Protein AF-A0A960B5V5-F1 (afdb_monomer_lite)

pLDDT: mean 80.56, std 16.19, range [36.84, 98.5]

Sequence (317 aa):
VWALWGSANGISAKRSTVLARGRAGDLLGRALAYVPGPEPVLAVGDQASRAGGVRLYPVRAGGRLGTPRRITIGSPGIVGQAVEDAGFGESLAASGDLLVIGAADAGPVEFSGAAYVLQLRPGLRYWATRVIQGSRGVPGRPQRLDAFGRSVSVLGDRVAIGSDDRVGRHEAAGTIQVVRVERTGPGLRIHPGPRLTQASPGVPGRLGAHDFGAELLVTKLCARTHGVIAAGSGTRGPLTVPFSNATRCPGRRLDGAPHGGSQSFAVLRTRPSGTAGEEFVLVDGTTLVFSDGTSLTRTDLTGTPADGLGALAPPAA

Radius of gyration: 18.91 Å; chains: 1; bounding box: 42×50×48 Å

Secondary structure (DSSP, 8-state):
-EEEEEETTEEEEEEEEE---PPTT--TTSSEEEE-SSS-EEEEEE-SSTTBEEEEEEB-GGG-B-PPEEE-TTSTT--S---TT--BTSSEEEETTEEEEEETT-SSSTT-BEEEEEEEETTTEEEEEEE-TTSTT--S---TT--BTSSEEEETTEEEEEE---BTTBTT--EEEEEEEEEETTEEEEEEEEEE-TTSTT--S-TT-TTTTSEEEEEEEETTEEEEEEE-TTSSS-EEEESS--TTS---B-TTS-SSS----EEEEPPPSSS---EEEESSSSEEEEE-SS-EEEEE-TT--TTGGGG-PPPP-

Structure (mmCIF, N/CA/C/O backbone):
data_AF-A0A960B5V5-F1
#
_entry.id   AF-A0A960B5V5-F1
#
loop_
_atom_site.group_PDB
_atom_site.id
_atom_site.type_symbol
_atom_site.label_atom_id
_atom_site.label_alt_id
_atom_site.label_comp_id
_atom_site.label_asym_id
_atom_site.label_entity_id
_atom_site.label_seq_id
_atom_site.pdbx_PDB_ins_code
_atom_site.Cartn_x
_atom_site.Cartn_y
_atom_site.Cartn_z
_atom_site.occupancy
_atom_site.B_iso_or_equiv
_atom_site.auth_seq_id
_atom_site.auth_comp_id
_atom_site.auth_asym_id
_atom_site.auth_atom_id
_atom_site.pdbx_PDB_model_num
ATOM 1 N N . VAL A 1 1 ? 2.719 4.262 18.424 1.00 78.88 1 VAL A N 1
ATOM 2 C CA . VAL A 1 1 ? 1.707 4.896 17.543 1.00 78.88 1 VAL A CA 1
ATOM 3 C C . VAL A 1 1 ? 1.023 6.029 18.284 1.00 78.88 1 VAL A C 1
ATOM 5 O O . VAL A 1 1 ? 0.490 5.801 19.370 1.00 78.88 1 VAL A O 1
ATOM 8 N N . TRP A 1 2 ? 1.045 7.227 17.708 1.00 77.75 2 TRP A N 1
ATOM 9 C CA . TRP A 1 2 ? 0.428 8.430 18.268 1.00 77.75 2 TRP A CA 1
ATOM 10 C C . TRP A 1 2 ? -0.736 8.875 17.381 1.00 77.75 2 TRP A C 1
ATOM 12 O O . TRP A 1 2 ? -0.654 8.751 16.163 1.00 77.75 2 TRP A O 1
ATOM 22 N N . ALA A 1 3 ? -1.801 9.390 17.988 1.00 76.50 3 ALA A N 1
ATOM 23 C CA . ALA A 1 3 ? -2.790 10.216 17.309 1.00 76.50 3 ALA A CA 1
ATOM 24 C C . ALA A 1 3 ? -2.478 11.678 17.592 1.00 76.50 3 ALA A C 1
ATOM 26 O O . ALA A 1 3 ? -2.202 12.032 18.741 1.00 76.50 3 ALA A O 1
ATOM 27 N N . LEU A 1 4 ? -2.586 12.511 16.566 1.00 75.50 4 LEU A N 1
ATOM 28 C CA . LEU A 1 4 ? -2.683 13.955 16.710 1.00 75.50 4 LEU A CA 1
ATOM 29 C C . LEU A 1 4 ? -4.121 14.340 16.397 1.00 75.50 4 LEU A C 1
ATOM 31 O O . LEU A 1 4 ? -4.658 13.949 15.360 1.00 75.50 4 LEU A O 1
ATOM 35 N N . TRP A 1 5 ? -4.757 15.068 17.307 1.00 68.81 5 TRP A N 1
ATOM 36 C CA . TRP A 1 5 ? -6.138 15.482 17.119 1.00 68.81 5 TRP A CA 1
ATOM 37 C C . TRP A 1 5 ? -6.193 16.825 16.398 1.00 68.81 5 TRP A C 1
ATOM 39 O O . TRP A 1 5 ? -5.494 17.776 16.758 1.00 68.81 5 TRP A O 1
ATOM 49 N N . GLY A 1 6 ? -7.051 16.891 15.384 1.00 66.00 6 GLY A N 1
ATOM 50 C CA . GLY A 1 6 ? -7.361 18.114 14.660 1.00 66.00 6 GLY A CA 1
ATOM 51 C C . GLY A 1 6 ? -8.843 18.458 14.709 1.00 66.00 6 GLY A C 1
ATOM 52 O O . GLY A 1 6 ? -9.685 17.644 15.088 1.00 66.00 6 GLY A O 1
ATOM 53 N N . SER A 1 7 ? -9.144 19.690 14.327 1.00 64.12 7 SER A N 1
ATOM 54 C CA . SER A 1 7 ? -10.486 20.207 14.076 1.00 64.12 7 SER A CA 1
ATOM 55 C C . SER A 1 7 ? -10.528 20.827 12.677 1.00 64.12 7 SER A C 1
ATOM 57 O O . SER A 1 7 ? -9.528 20.798 11.962 1.00 64.12 7 SER A O 1
ATOM 59 N N . ALA A 1 8 ? -11.657 21.429 12.295 1.00 59.62 8 ALA A N 1
ATOM 60 C CA . ALA A 1 8 ? -11.717 22.258 11.088 1.00 59.62 8 ALA A CA 1
ATOM 61 C C . ALA A 1 8 ? -10.673 23.396 11.099 1.00 59.62 8 ALA A C 1
ATOM 63 O O . ALA A 1 8 ? -10.224 23.822 10.045 1.00 59.62 8 ALA A O 1
ATOM 64 N N . ASN A 1 9 ? -10.228 23.818 12.288 1.00 58.97 9 ASN A N 1
ATOM 65 C CA . ASN A 1 9 ? -9.231 24.870 12.493 1.00 58.97 9 ASN A CA 1
ATOM 66 C C . ASN A 1 9 ? -7.805 24.304 12.655 1.00 58.97 9 ASN A C 1
ATOM 68 O O . ASN A 1 9 ? -7.002 24.874 13.388 1.00 58.97 9 ASN A O 1
ATOM 72 N N . GLY A 1 10 ? -7.527 23.127 12.084 1.00 56.00 10 GLY A N 1
ATOM 73 C CA . GLY A 1 10 ? -6.184 22.542 12.033 1.00 56.00 10 GLY A CA 1
ATOM 74 C C . GLY A 1 10 ? -5.877 21.448 13.053 1.00 56.00 10 GLY A C 1
ATOM 75 O O . GLY A 1 10 ? -6.718 21.040 13.858 1.00 56.00 10 GLY A O 1
ATOM 76 N N . ILE A 1 11 ? -4.642 20.944 12.986 1.00 64.25 11 ILE A N 1
ATOM 77 C CA . ILE A 1 11 ? -4.102 19.842 13.798 1.00 64.25 11 ILE A CA 1
ATOM 78 C C . ILE A 1 11 ? -3.273 20.422 14.948 1.00 64.25 11 ILE A C 1
ATOM 80 O O . ILE A 1 11 ? -2.466 21.320 14.734 1.00 64.25 11 ILE A O 1
ATOM 84 N N . SER A 1 12 ? -3.432 19.905 16.171 1.00 64.88 12 SER A N 1
ATOM 85 C CA . SER A 1 12 ? -2.668 20.378 17.331 1.00 64.88 12 SER A CA 1
ATOM 86 C C . SER A 1 12 ? -1.785 19.285 17.924 1.00 64.88 12 SER A C 1
ATOM 88 O O . SER A 1 12 ? -2.279 18.316 18.503 1.00 64.88 12 SER A O 1
ATOM 90 N N . ALA A 1 13 ? -0.465 19.491 17.889 1.00 64.94 13 ALA A N 1
ATOM 91 C CA . ALA A 1 13 ? 0.498 18.613 18.560 1.00 64.94 13 ALA A CA 1
ATOM 92 C C . ALA A 1 13 ? 0.330 18.591 20.095 1.00 64.94 13 ALA A C 1
ATOM 94 O O . ALA A 1 13 ? 0.660 17.599 20.746 1.00 64.94 13 ALA A O 1
ATOM 95 N N . LYS A 1 14 ? -0.257 19.652 20.675 1.00 66.62 14 LYS A N 1
ATOM 96 C CA . LYS A 1 14 ? -0.577 19.744 22.113 1.00 66.62 14 LYS A CA 1
ATOM 97 C C . LYS A 1 14 ? -1.691 18.779 22.530 1.00 66.62 14 LYS A C 1
ATOM 99 O O . LYS A 1 14 ? -1.811 18.455 23.706 1.00 66.62 14 LYS A O 1
ATOM 104 N N . ARG A 1 15 ? -2.495 18.298 21.576 1.00 67.69 15 ARG A N 1
ATOM 105 C CA . ARG A 1 15 ? -3.501 17.248 21.776 1.00 67.69 15 ARG A CA 1
ATOM 106 C C . ARG A 1 15 ? -3.032 15.975 21.084 1.00 67.69 15 ARG A C 1
ATOM 108 O O . ARG A 1 15 ? -3.624 15.536 20.102 1.00 67.69 15 ARG A O 1
ATOM 115 N N . SER A 1 16 ? -1.949 15.395 21.592 1.00 76.19 16 SER A N 1
ATOM 116 C CA . SER A 1 16 ? -1.493 14.074 21.169 1.00 76.19 16 SER A CA 1
ATOM 117 C C . SER A 1 16 ? -1.985 12.995 22.132 1.00 76.19 16 SER A C 1
ATOM 119 O O . SER A 1 16 ? -2.185 13.220 23.326 1.00 76.19 16 SER A O 1
ATOM 121 N N . THR A 1 17 ? -2.239 11.799 21.617 1.00 80.81 17 THR A N 1
ATOM 122 C CA . THR A 1 17 ? -2.612 10.641 22.434 1.00 80.81 17 THR A CA 1
ATOM 123 C C . THR A 1 17 ? -1.838 9.430 21.962 1.00 80.81 17 THR A C 1
ATOM 125 O O . THR A 1 17 ? -1.806 9.126 20.771 1.00 80.81 17 THR A O 1
ATOM 128 N N . VAL A 1 18 ? -1.228 8.701 22.892 1.00 84.12 18 VAL A N 1
ATOM 129 C CA . VAL A 1 18 ? -0.626 7.410 22.562 1.00 84.12 18 VAL A CA 1
ATOM 130 C C . VAL A 1 18 ? -1.748 6.402 22.355 1.00 84.12 18 VAL A C 1
ATOM 132 O O . VAL A 1 18 ? -2.449 6.056 23.302 1.00 84.12 18 VAL A O 1
ATOM 135 N N . LEU A 1 19 ? -1.911 5.920 21.124 1.00 83.25 19 LEU A N 1
ATOM 136 C CA . LEU A 1 19 ? -2.931 4.923 20.802 1.00 83.25 19 LEU A CA 1
ATOM 137 C C . LEU A 1 19 ? -2.454 3.496 21.084 1.00 83.25 19 LEU A C 1
ATOM 139 O O . LEU A 1 19 ? -3.228 2.654 21.527 1.00 83.25 19 LEU A O 1
ATOM 143 N N . ALA A 1 20 ? -1.177 3.222 20.817 1.00 82.94 20 ALA A N 1
ATOM 144 C CA . ALA A 1 20 ? -0.574 1.913 21.038 1.00 82.94 20 ALA A CA 1
ATOM 145 C C . ALA A 1 20 ? 0.925 2.042 21.326 1.00 82.94 20 ALA A C 1
ATOM 147 O O . ALA A 1 20 ? 1.635 2.807 20.657 1.00 82.94 20 ALA A O 1
ATOM 148 N N . ARG A 1 21 ? 1.402 1.256 22.298 1.00 84.06 21 ARG A N 1
ATOM 149 C CA . ARG A 1 21 ? 2.821 1.087 22.637 1.00 84.06 21 ARG A CA 1
ATOM 150 C C . ARG A 1 21 ? 3.258 -0.335 22.285 1.00 84.06 21 ARG A C 1
ATOM 152 O O . ARG A 1 21 ? 2.538 -1.284 22.593 1.00 84.06 21 ARG A O 1
ATOM 159 N N . GLY A 1 22 ? 4.404 -0.458 21.620 1.00 75.94 22 GLY A N 1
ATOM 160 C CA . GLY A 1 22 ? 5.093 -1.739 21.447 1.00 75.94 22 GLY A CA 1
ATOM 161 C C . GLY A 1 22 ? 5.854 -2.121 22.716 1.00 75.94 22 GLY A C 1
ATOM 162 O O . GLY A 1 22 ? 5.971 -1.307 23.637 1.00 75.94 22 GLY A O 1
ATOM 163 N N . ARG A 1 23 ? 6.365 -3.353 22.775 1.00 78.62 23 ARG A N 1
ATOM 164 C CA . ARG A 1 23 ? 7.365 -3.747 23.778 1.00 78.62 23 ARG A CA 1
ATOM 165 C C . ARG A 1 23 ? 8.760 -3.299 23.328 1.00 78.62 23 ARG A C 1
ATOM 167 O O . ARG A 1 23 ? 8.955 -2.961 22.164 1.00 78.62 23 ARG A O 1
ATOM 174 N N . ALA A 1 24 ? 9.731 -3.293 24.239 1.00 71.62 24 ALA A N 1
ATOM 175 C CA . ALA A 1 24 ? 11.127 -3.071 23.864 1.00 71.62 24 ALA A CA 1
ATOM 176 C C . ALA A 1 24 ? 11.566 -4.144 22.848 1.00 71.62 24 ALA A C 1
ATOM 178 O O . ALA A 1 24 ? 11.362 -5.330 23.096 1.00 71.62 24 ALA A O 1
ATOM 179 N N . GLY A 1 25 ? 12.105 -3.721 21.702 1.00 67.88 25 GLY A N 1
ATOM 180 C CA . GLY A 1 25 ? 12.461 -4.602 20.581 1.00 67.88 25 GLY A CA 1
ATOM 181 C C . GLY A 1 25 ? 11.341 -4.851 19.559 1.00 67.88 25 GLY A C 1
ATOM 182 O O . GLY A 1 25 ? 11.639 -5.244 18.437 1.00 67.88 25 GLY A O 1
ATOM 183 N N . ASP A 1 26 ? 10.075 -4.552 19.881 1.00 73.38 26 ASP A N 1
ATOM 184 C CA . ASP A 1 26 ? 8.991 -4.590 18.893 1.00 73.38 26 ASP A CA 1
ATOM 185 C C . ASP A 1 26 ? 9.029 -3.310 18.047 1.00 73.38 26 ASP A C 1
ATOM 187 O O . ASP A 1 26 ? 8.711 -2.220 18.535 1.00 73.38 26 ASP A O 1
ATOM 191 N N . LEU A 1 27 ? 9.310 -3.433 16.750 1.00 78.44 27 LEU A N 1
ATOM 192 C CA . LEU A 1 27 ? 9.133 -2.329 15.803 1.00 78.44 27 LEU A CA 1
ATOM 193 C C . LEU A 1 27 ? 7.643 -2.170 15.458 1.00 78.44 27 LEU A C 1
ATOM 195 O O . LEU A 1 27 ? 7.185 -2.539 14.380 1.00 78.44 27 LEU A O 1
ATOM 199 N N . LEU A 1 28 ? 6.857 -1.670 16.417 1.00 87.00 28 LEU A N 1
ATOM 200 C CA . LEU A 1 28 ? 5.437 -1.363 16.237 1.00 87.00 28 LEU A CA 1
ATOM 201 C C . LEU A 1 28 ? 5.251 0.026 15.616 1.00 87.00 28 LEU A C 1
ATOM 203 O O . LEU A 1 28 ? 5.701 1.031 16.164 1.00 87.00 28 LEU A O 1
ATOM 207 N N . GLY A 1 29 ? 4.451 0.094 14.555 1.00 84.38 29 GLY A N 1
ATOM 208 C CA . GLY A 1 29 ? 4.120 1.337 13.866 1.00 84.38 29 GLY A CA 1
ATOM 209 C C . GLY A 1 29 ? 5.066 1.680 12.724 1.00 84.38 29 GLY A C 1
ATOM 210 O O . GLY A 1 29 ? 5.150 2.852 12.381 1.00 84.38 29 GLY A O 1
ATOM 211 N N . ARG A 1 30 ? 5.742 0.681 12.134 1.00 84.56 30 ARG A N 1
ATOM 212 C CA . ARG A 1 30 ? 6.555 0.870 10.917 1.00 84.56 30 ARG A CA 1
ATOM 213 C C . ARG A 1 30 ? 5.737 1.418 9.747 1.00 84.56 30 ARG A C 1
ATOM 215 O O . ARG A 1 30 ? 6.232 2.241 8.992 1.00 84.56 30 ARG A O 1
ATOM 222 N N . ALA A 1 31 ? 4.475 1.006 9.656 1.00 90.88 31 ALA A N 1
ATOM 223 C CA . ALA A 1 31 ? 3.486 1.576 8.755 1.00 90.88 31 ALA A CA 1
ATOM 224 C C . ALA A 1 31 ? 2.123 1.667 9.446 1.00 90.88 31 ALA A C 1
ATOM 226 O O . ALA A 1 31 ? 1.831 0.923 10.392 1.00 90.88 31 ALA A O 1
ATOM 227 N N . LEU A 1 32 ? 1.279 2.575 8.959 1.00 92.50 32 LEU A N 1
ATOM 228 C CA . LEU A 1 32 ? -0.073 2.803 9.456 1.00 92.50 32 LEU A CA 1
ATOM 229 C C . LEU A 1 32 ? -1.035 2.950 8.278 1.00 92.50 32 LEU A C 1
ATOM 231 O O . LEU A 1 32 ? -0.732 3.649 7.317 1.00 92.50 32 LEU A O 1
ATOM 235 N N . ALA A 1 33 ? -2.218 2.351 8.382 1.00 93.38 33 ALA A N 1
ATOM 236 C CA . ALA A 1 33 ? -3.316 2.616 7.460 1.00 93.38 33 ALA A CA 1
ATOM 237 C C . ALA A 1 33 ? -4.654 2.604 8.200 1.00 93.38 33 ALA A C 1
ATOM 239 O O . ALA A 1 33 ? -4.904 1.745 9.044 1.00 93.38 33 ALA A O 1
ATOM 240 N N . TYR A 1 34 ? -5.528 3.555 7.880 1.00 92.81 34 TYR A N 1
ATOM 241 C CA . TYR A 1 34 ? -6.869 3.630 8.451 1.00 92.81 34 TYR A CA 1
ATOM 242 C C . TYR A 1 34 ? -7.903 3.176 7.422 1.00 92.81 34 TYR A C 1
ATOM 244 O O . TYR A 1 34 ? -8.073 3.810 6.381 1.00 92.81 34 TYR A O 1
ATOM 252 N N . VAL A 1 35 ? -8.595 2.079 7.719 1.00 94.44 35 VAL A N 1
ATOM 253 C CA . VAL A 1 35 ? -9.685 1.538 6.906 1.00 94.44 35 VAL A CA 1
ATOM 254 C C . VAL A 1 35 ? -11.003 2.099 7.457 1.00 94.44 35 VAL A C 1
ATOM 256 O O . VAL A 1 35 ? -11.384 1.744 8.574 1.00 94.44 35 VAL A O 1
ATOM 259 N N . PRO A 1 36 ? -11.693 3.006 6.743 1.00 88.81 36 PRO A N 1
ATOM 260 C CA . PRO A 1 36 ? -12.858 3.710 7.283 1.00 88.81 36 PRO A CA 1
ATOM 261 C C . PRO A 1 36 ? -14.134 2.866 7.400 1.00 88.81 36 PRO A C 1
ATOM 263 O O . PRO A 1 36 ? -15.015 3.237 8.173 1.00 88.81 36 PRO A O 1
ATOM 266 N N . GLY A 1 37 ? -14.270 1.774 6.646 1.00 88.19 37 GLY A N 1
ATOM 267 C CA . GLY A 1 37 ? -15.461 0.923 6.683 1.00 88.19 37 GLY A CA 1
ATOM 268 C C . GLY A 1 37 ? -15.163 -0.527 6.291 1.00 88.19 37 GLY A C 1
ATOM 269 O O . GLY A 1 37 ? -14.048 -0.824 5.885 1.00 88.19 37 GLY A O 1
ATOM 270 N N . PRO A 1 38 ? -16.123 -1.460 6.407 1.00 89.00 38 PRO A N 1
ATOM 271 C CA . PRO A 1 38 ? -17.475 -1.277 6.947 1.00 89.00 38 PRO A CA 1
ATOM 272 C C . PRO A 1 38 ? -17.498 -0.986 8.455 1.00 89.00 38 PRO A C 1
ATOM 274 O O . PRO A 1 38 ? -18.428 -0.355 8.939 1.00 89.00 38 PRO A O 1
ATOM 277 N N . GLU A 1 39 ? -16.453 -1.384 9.177 1.00 94.56 39 GLU A N 1
ATOM 278 C CA . GLU A 1 39 ? -16.176 -0.952 10.546 1.00 94.56 39 GLU A CA 1
ATOM 279 C C . GLU A 1 39 ? -14.793 -0.289 10.561 1.00 94.56 39 GLU A C 1
ATOM 281 O O . GLU A 1 39 ? -13.870 -0.841 9.957 1.00 94.56 39 GLU A O 1
ATOM 286 N N . PRO A 1 40 ? -14.624 0.867 11.223 1.00 95.06 40 PRO A N 1
ATOM 287 C CA . PRO A 1 40 ? -13.336 1.538 11.320 1.00 95.06 40 PRO A CA 1
ATOM 288 C C . PRO A 1 40 ? -12.232 0.657 11.911 1.00 95.06 40 PRO A C 1
ATOM 290 O O . PRO A 1 40 ? -12.368 0.129 13.019 1.00 95.06 40 PRO A O 1
ATOM 293 N N . VAL A 1 41 ? -11.108 0.546 11.205 1.00 96.44 41 VAL A N 1
ATOM 294 C CA . VAL A 1 41 ? -9.934 -0.216 11.646 1.00 96.44 41 VAL A CA 1
ATOM 295 C C . VAL A 1 41 ? -8.666 0.598 11.434 1.00 96.44 41 VAL A C 1
ATOM 297 O O . VAL A 1 41 ? -8.429 1.130 10.354 1.00 96.44 41 VAL A O 1
ATOM 300 N N . LEU A 1 42 ? -7.811 0.647 12.453 1.00 95.88 42 LEU A N 1
ATOM 301 C CA . LEU A 1 42 ? -6.433 1.101 12.323 1.00 95.88 42 LEU A CA 1
ATOM 302 C C . LEU A 1 42 ? -5.533 -0.126 12.153 1.00 95.88 42 LEU A C 1
ATOM 304 O O . LEU A 1 42 ? -5.374 -0.922 13.079 1.00 95.88 42 LEU A O 1
ATOM 308 N N . ALA A 1 43 ? -4.955 -0.276 10.968 1.00 96.88 43 ALA A N 1
ATOM 309 C CA . ALA A 1 43 ? -3.917 -1.251 10.683 1.00 96.88 43 ALA A CA 1
ATOM 310 C C . ALA A 1 43 ? -2.551 -0.670 11.065 1.00 96.88 43 ALA A C 1
ATOM 312 O O . ALA A 1 43 ? -2.206 0.443 10.669 1.00 96.88 43 ALA A O 1
ATOM 313 N N . VAL A 1 44 ? -1.784 -1.429 11.843 1.00 95.19 44 VAL A N 1
ATOM 314 C CA . VAL A 1 44 ? -0.462 -1.039 12.343 1.00 95.19 44 VAL A CA 1
ATOM 315 C C . VAL A 1 44 ? 0.531 -2.148 12.028 1.00 95.19 44 VAL A C 1
ATOM 317 O O . VAL A 1 44 ? 0.364 -3.263 12.522 1.00 95.19 44 VAL A O 1
ATOM 320 N N . GLY A 1 45 ? 1.559 -1.847 11.238 1.00 93.81 45 GLY A N 1
ATOM 321 C CA . GLY A 1 45 ? 2.662 -2.773 10.981 1.00 93.81 45 GLY A CA 1
ATOM 322 C C . GLY A 1 45 ? 3.460 -3.054 12.256 1.00 93.81 45 GLY A C 1
ATOM 323 O O . GLY A 1 45 ? 3.732 -2.133 13.030 1.00 93.81 45 GLY A O 1
ATOM 324 N N . ASP A 1 46 ? 3.819 -4.312 12.494 1.00 88.88 46 ASP A N 1
ATOM 325 C CA . ASP A 1 46 ? 4.713 -4.739 13.570 1.00 88.88 46 ASP A CA 1
ATOM 326 C C . ASP A 1 46 ? 5.765 -5.729 13.060 1.00 88.88 46 ASP A C 1
ATOM 328 O O . ASP A 1 46 ? 5.495 -6.509 12.153 1.00 88.88 46 ASP A O 1
ATOM 332 N N . GLN A 1 47 ? 6.948 -5.729 13.672 1.00 80.56 47 GLN A N 1
ATOM 333 C CA . GLN A 1 47 ? 7.995 -6.729 13.411 1.00 80.56 47 GLN A CA 1
ATOM 334 C C . GLN A 1 47 ? 8.125 -7.740 14.561 1.00 80.56 47 GLN A C 1
ATOM 336 O O . GLN A 1 47 ? 9.192 -8.276 14.821 1.00 80.56 47 GLN A O 1
ATOM 341 N N . ALA A 1 48 ? 7.034 -8.028 15.279 1.00 69.00 48 ALA A N 1
ATOM 342 C CA . ALA A 1 48 ? 7.076 -8.915 16.448 1.00 69.00 48 ALA A CA 1
ATOM 343 C C . ALA A 1 48 ? 7.269 -10.408 16.088 1.00 69.00 48 ALA A C 1
ATOM 345 O O . ALA A 1 48 ? 7.300 -11.263 16.970 1.00 69.00 48 ALA A O 1
ATOM 346 N N . SER A 1 49 ? 7.348 -10.754 14.801 1.00 73.06 49 SER A N 1
ATOM 347 C CA . SER A 1 49 ? 7.650 -12.108 14.324 1.00 73.06 49 SER A CA 1
ATOM 348 C C . SER A 1 49 ? 8.625 -12.065 13.160 1.00 73.06 49 SER A C 1
ATOM 350 O O . SER A 1 49 ? 8.669 -11.062 12.456 1.00 73.06 49 SER A O 1
ATOM 352 N N . ARG A 1 50 ? 9.277 -13.203 12.888 1.00 72.19 50 ARG A N 1
ATOM 353 C CA . ARG A 1 50 ? 10.234 -13.378 11.783 1.00 72.19 50 ARG A CA 1
ATOM 354 C C . ARG A 1 50 ? 9.753 -12.807 10.447 1.00 72.19 50 ARG A C 1
ATOM 356 O O . ARG A 1 50 ? 10.516 -12.129 9.798 1.00 72.19 50 ARG A O 1
ATOM 363 N N . ALA A 1 51 ? 8.490 -13.002 10.071 1.00 82.75 51 ALA A N 1
ATOM 364 C CA . ALA A 1 51 ? 7.966 -12.509 8.792 1.00 82.75 51 ALA A CA 1
ATOM 365 C C . ALA A 1 51 ? 7.398 -11.073 8.816 1.00 82.75 51 ALA A C 1
ATOM 367 O O . ALA A 1 51 ? 6.904 -10.602 7.795 1.00 82.75 51 ALA A O 1
ATOM 368 N N . GLY A 1 52 ? 7.383 -10.397 9.969 1.00 91.06 52 GLY A N 1
ATOM 369 C CA . GLY A 1 52 ? 6.548 -9.213 10.194 1.00 91.06 52 GLY A CA 1
ATOM 370 C C . GLY A 1 52 ? 5.067 -9.545 10.437 1.00 91.06 52 GLY A C 1
ATOM 371 O O . GLY A 1 52 ? 4.641 -10.707 10.463 1.00 91.06 52 GLY A O 1
ATOM 372 N N . GLY A 1 53 ? 4.259 -8.522 10.686 1.00 93.31 53 GLY A N 1
ATOM 373 C CA . GLY A 1 53 ? 2.845 -8.647 11.006 1.00 93.31 53 GLY A CA 1
ATOM 374 C C . GLY A 1 53 ? 2.088 -7.330 10.897 1.00 93.31 53 GLY A C 1
ATOM 375 O O . GLY A 1 53 ? 2.658 -6.246 10.838 1.00 93.31 53 GLY A O 1
ATOM 376 N N . VAL A 1 54 ? 0.762 -7.427 10.907 1.00 95.69 54 VAL A N 1
ATOM 377 C CA . VAL A 1 54 ? -0.134 -6.271 10.982 1.00 95.69 54 VAL A CA 1
ATOM 378 C C . VAL A 1 54 ? -1.126 -6.490 12.111 1.00 95.69 54 VAL A C 1
ATOM 380 O O . VAL A 1 54 ? -1.796 -7.521 12.186 1.00 95.69 54 VAL A O 1
ATOM 383 N N . ARG A 1 55 ? -1.250 -5.502 12.992 1.00 95.75 55 ARG A N 1
ATOM 384 C CA . ARG A 1 55 ? -2.276 -5.450 14.033 1.00 95.75 55 ARG A CA 1
ATOM 385 C C . ARG A 1 55 ? -3.444 -4.615 13.539 1.00 95.75 55 ARG A C 1
ATOM 387 O O . ARG A 1 55 ? -3.290 -3.431 13.261 1.00 95.75 55 ARG A O 1
ATOM 394 N N . LEU A 1 56 ? -4.609 -5.241 13.448 1.00 97.06 56 LEU A N 1
ATOM 395 C CA . LEU A 1 56 ? -5.873 -4.617 13.085 1.00 97.06 56 LEU A CA 1
ATOM 396 C C . LEU A 1 56 ? -6.611 -4.222 14.361 1.00 97.06 56 LEU A C 1
ATOM 398 O O . LEU A 1 56 ? -7.193 -5.078 15.029 1.00 97.06 56 LEU A O 1
ATOM 402 N N . TYR A 1 57 ? -6.570 -2.941 14.711 1.00 96.19 57 TYR A N 1
ATOM 403 C CA . TYR A 1 57 ? -7.276 -2.391 15.862 1.00 96.19 57 TYR A CA 1
ATOM 404 C C . TYR A 1 57 ? -8.659 -1.887 15.439 1.00 96.19 57 TYR A C 1
ATOM 406 O O . TYR A 1 57 ? -8.724 -0.950 14.642 1.00 96.19 57 TYR A O 1
ATOM 414 N N . PRO A 1 58 ? -9.767 -2.421 15.987 1.00 96.38 58 PRO A N 1
ATOM 415 C CA . PRO A 1 58 ? -11.070 -1.780 15.851 1.00 96.38 58 PRO A CA 1
ATOM 416 C C . PRO A 1 58 ? -11.004 -0.360 16.408 1.00 96.38 58 PRO A C 1
ATOM 418 O O . PRO A 1 58 ? -10.491 -0.157 17.510 1.00 96.38 58 PRO A O 1
ATOM 421 N N . VAL A 1 59 ? -11.540 0.616 15.687 1.00 92.88 59 VAL A N 1
ATOM 422 C CA . VAL A 1 59 ? -11.610 2.005 16.146 1.00 92.88 59 VAL A CA 1
ATOM 423 C C . VAL A 1 59 ? -13.036 2.283 16.604 1.00 92.88 59 VAL A C 1
ATOM 425 O O . VAL A 1 59 ? -13.978 2.279 15.816 1.00 92.88 59 VAL A O 1
ATOM 428 N N . ARG A 1 60 ? -13.208 2.486 17.911 1.00 89.25 60 ARG A N 1
ATOM 429 C CA . ARG A 1 60 ? -14.510 2.775 18.525 1.00 89.25 60 ARG A CA 1
ATOM 430 C C . ARG A 1 60 ? -14.842 4.263 18.441 1.00 89.25 60 ARG A C 1
ATOM 432 O O . ARG A 1 60 ? -14.000 5.090 18.083 1.00 89.25 60 ARG A O 1
ATOM 439 N N . ALA A 1 61 ? -16.068 4.611 18.832 1.00 83.19 61 ALA A N 1
ATOM 440 C CA . ALA A 1 61 ? -16.473 6.000 19.028 1.00 83.19 61 ALA A CA 1
ATOM 441 C C . ALA A 1 61 ? -15.446 6.758 19.896 1.00 83.19 61 ALA A C 1
ATOM 443 O O . ALA A 1 61 ? -14.904 6.216 20.864 1.00 83.19 61 ALA A O 1
ATOM 444 N N . GLY A 1 62 ? -15.133 7.996 19.503 1.00 77.44 62 GLY A N 1
ATOM 445 C CA . GLY A 1 62 ? -14.075 8.796 20.131 1.00 77.44 62 GLY A CA 1
ATOM 446 C C . GLY A 1 62 ? -12.643 8.351 19.797 1.00 77.44 62 GLY A C 1
ATOM 447 O O . GLY A 1 62 ? -11.707 8.796 20.449 1.00 77.44 62 GLY A O 1
ATOM 448 N N . GLY A 1 63 ? -12.455 7.454 18.820 1.00 79.44 63 GLY A N 1
ATOM 449 C CA . GLY A 1 63 ? -11.146 7.006 18.327 1.00 79.44 63 GLY A CA 1
ATOM 450 C C . GLY A 1 63 ? -10.367 6.095 19.280 1.00 79.44 63 GLY A C 1
ATOM 451 O O . GLY A 1 63 ? -9.171 5.874 19.094 1.00 79.44 63 GLY A O 1
ATOM 452 N N . ARG A 1 64 ? -11.035 5.530 20.292 1.00 86.56 64 ARG A N 1
ATOM 453 C CA . ARG A 1 64 ? -10.434 4.538 21.194 1.00 86.56 64 ARG A CA 1
ATOM 454 C C . ARG A 1 64 ? -10.187 3.230 20.447 1.00 86.56 64 ARG A C 1
ATOM 456 O O . ARG A 1 64 ? -11.106 2.686 19.836 1.00 86.56 64 ARG A O 1
ATOM 463 N N . LEU A 1 65 ? -8.976 2.690 20.557 1.00 91.94 65 LEU A N 1
ATOM 464 C CA . LEU A 1 65 ? -8.646 1.394 19.971 1.00 91.94 65 LEU A CA 1
ATOM 465 C C . LEU A 1 65 ? -9.228 0.241 20.802 1.00 91.94 65 LEU A C 1
ATOM 467 O O . LEU A 1 65 ? -9.207 0.260 22.034 1.00 91.94 65 LEU A O 1
ATOM 471 N N . GLY A 1 66 ? -9.772 -0.764 20.120 1.00 93.06 66 GLY A N 1
ATOM 472 C CA . GLY A 1 66 ? -10.173 -2.039 20.703 1.00 93.06 66 GLY A CA 1
ATOM 473 C C . GLY A 1 66 ? -9.069 -3.086 20.688 1.00 93.06 66 GLY A C 1
ATOM 474 O O . GLY A 1 66 ? -7.936 -2.812 20.304 1.00 93.06 66 GLY A O 1
ATOM 475 N N . THR A 1 67 ? -9.410 -4.302 21.118 1.00 94.12 67 THR A N 1
ATOM 476 C CA . THR A 1 67 ? -8.477 -5.434 21.114 1.00 94.12 67 THR A CA 1
ATOM 477 C C . THR A 1 67 ? -8.051 -5.742 19.677 1.00 94.12 67 THR A C 1
ATOM 479 O O . THR A 1 67 ? -8.926 -5.983 18.841 1.00 94.12 67 THR A O 1
ATOM 482 N N . PRO A 1 68 ? -6.744 -5.726 19.362 1.00 94.25 68 PRO A N 1
ATOM 483 C CA . PRO A 1 68 ? -6.291 -5.959 18.003 1.00 94.25 68 PRO A CA 1
ATOM 484 C C . PRO A 1 68 ? -6.385 -7.432 17.611 1.00 94.25 68 PRO A C 1
ATOM 486 O O . PRO A 1 68 ? -6.070 -8.317 18.407 1.00 94.25 68 PRO A O 1
ATOM 489 N N . ARG A 1 69 ? -6.694 -7.688 16.338 1.00 95.44 69 ARG A N 1
ATOM 490 C CA . ARG A 1 69 ? -6.378 -8.963 15.681 1.00 95.44 69 ARG A CA 1
ATOM 491 C C . ARG A 1 69 ? -5.034 -8.828 14.982 1.00 95.44 69 ARG A C 1
ATOM 493 O O . ARG A 1 69 ? -4.866 -7.933 14.160 1.00 95.44 69 ARG A O 1
ATOM 500 N N . ARG A 1 70 ? -4.090 -9.723 15.264 1.00 93.88 70 ARG A N 1
ATOM 501 C CA . ARG A 1 70 ? -2.831 -9.790 14.514 1.00 93.88 70 ARG A CA 1
ATOM 502 C C . ARG A 1 70 ? -2.982 -10.712 13.305 1.00 93.88 70 ARG A C 1
ATOM 504 O O . ARG A 1 70 ? -3.563 -11.788 13.428 1.00 93.88 70 ARG A O 1
ATOM 511 N N . ILE A 1 71 ? -2.452 -10.288 12.165 1.00 95.25 71 ILE A N 1
ATOM 512 C CA . ILE A 1 71 ? -2.307 -11.093 10.951 1.00 95.25 71 ILE A CA 1
ATOM 513 C C . ILE A 1 71 ? -0.839 -11.104 10.514 1.00 95.25 71 ILE A C 1
ATOM 515 O O . ILE A 1 71 ? -0.114 -10.132 10.710 1.00 95.25 71 ILE A O 1
ATOM 519 N N . THR A 1 72 ? -0.400 -12.221 9.951 1.00 94.31 72 THR A N 1
ATOM 520 C CA . THR A 1 72 ? 0.949 -12.454 9.409 1.00 94.31 72 THR A CA 1
ATOM 521 C C . THR A 1 72 ? 0.848 -13.464 8.261 1.00 94.31 72 THR A C 1
ATOM 523 O O . THR A 1 72 ? -0.223 -14.048 8.049 1.00 94.31 72 THR A O 1
ATOM 526 N N . ILE A 1 73 ? 1.933 -13.695 7.527 1.00 93.06 73 ILE A N 1
ATOM 527 C CA . ILE A 1 73 ? 1.991 -14.753 6.511 1.00 93.06 73 ILE A CA 1
ATOM 528 C C . ILE A 1 73 ? 1.733 -16.108 7.187 1.00 93.06 73 ILE A C 1
ATOM 530 O O . ILE A 1 73 ? 2.348 -16.433 8.199 1.00 93.06 73 ILE A O 1
ATOM 534 N N . GLY A 1 74 ? 0.773 -16.872 6.663 1.00 91.75 74 GLY A N 1
ATOM 535 C CA . GLY A 1 74 ? 0.259 -18.106 7.270 1.00 91.75 74 GLY A CA 1
ATOM 536 C C . GLY A 1 74 ? -1.045 -17.930 8.060 1.00 91.75 74 GLY A C 1
ATOM 537 O O . GLY A 1 74 ? -1.691 -18.916 8.407 1.00 91.75 74 GLY A O 1
ATOM 538 N N . SER A 1 75 ? -1.494 -16.693 8.305 1.00 94.12 75 SER A N 1
ATOM 539 C CA . SER A 1 75 ? -2.863 -16.449 8.789 1.00 94.12 75 SER A CA 1
ATOM 540 C C . SER A 1 75 ? -3.895 -16.885 7.735 1.00 94.12 75 SER A C 1
ATOM 542 O O . SER A 1 75 ? -3.580 -16.869 6.544 1.00 94.12 75 SER A O 1
ATOM 544 N N . PRO A 1 76 ? -5.151 -17.209 8.110 1.00 93.38 76 PRO A N 1
ATOM 545 C CA . PRO A 1 76 ? -6.177 -17.609 7.145 1.00 93.38 76 PRO A CA 1
ATOM 546 C C . PRO A 1 76 ? -6.296 -16.621 5.976 1.00 93.38 76 PRO A C 1
ATOM 548 O O . PRO A 1 76 ? -6.458 -15.419 6.197 1.00 93.38 76 PRO A O 1
ATOM 551 N N . GLY A 1 77 ? -6.177 -17.124 4.743 1.00 90.25 77 GLY A N 1
ATOM 552 C CA . GLY A 1 77 ? -6.205 -16.333 3.503 1.00 90.25 77 GLY A CA 1
ATOM 553 C C . GLY A 1 77 ? -4.904 -15.595 3.143 1.00 90.25 77 GLY A C 1
ATOM 554 O O . GLY A 1 77 ? -4.785 -15.110 2.022 1.00 90.25 77 GLY A O 1
ATOM 555 N N . ILE A 1 78 ? -3.915 -15.526 4.041 1.00 94.62 78 ILE A N 1
ATOM 556 C CA . ILE A 1 78 ? -2.615 -14.878 3.807 1.00 94.62 78 ILE A CA 1
ATOM 557 C C . ILE A 1 78 ? -1.575 -15.955 3.481 1.00 94.62 78 ILE A C 1
ATOM 559 O O . ILE A 1 78 ? -0.820 -16.406 4.340 1.00 94.62 78 ILE A O 1
ATOM 563 N N . VAL A 1 79 ? -1.582 -16.409 2.229 1.00 91.75 79 VAL A N 1
ATOM 564 C CA . VAL A 1 79 ? -0.709 -17.490 1.741 1.00 91.75 79 VAL A CA 1
ATOM 565 C C . VAL A 1 79 ? 0.673 -16.973 1.348 1.00 91.75 79 VAL A C 1
ATOM 567 O O . VAL A 1 79 ? 0.785 -15.887 0.798 1.00 91.75 79 VAL A O 1
ATOM 570 N N . GLY A 1 80 ? 1.724 -17.756 1.559 1.00 86.25 80 GLY A N 1
ATOM 571 C CA . GLY A 1 80 ? 3.094 -17.383 1.204 1.00 86.25 80 GLY A CA 1
ATOM 572 C C . GLY A 1 80 ? 4.102 -18.087 2.102 1.00 86.25 80 GLY A C 1
ATOM 573 O O . GLY A 1 80 ? 3.716 -18.859 2.979 1.00 86.25 80 GLY A O 1
ATOM 574 N N . GLN A 1 81 ? 5.387 -17.817 1.890 1.00 80.12 81 GLN A N 1
ATOM 575 C CA . GLN A 1 81 ? 6.440 -18.302 2.775 1.00 80.12 81 GLN A CA 1
ATOM 576 C C . GLN A 1 81 ? 6.777 -17.225 3.805 1.00 80.12 81 GLN A C 1
ATOM 578 O O . GLN A 1 81 ? 7.135 -16.103 3.455 1.00 80.12 81 GLN A O 1
ATOM 583 N N . ALA A 1 82 ? 6.620 -17.569 5.082 1.00 78.69 82 ALA A N 1
ATOM 584 C CA . ALA A 1 82 ? 6.999 -16.726 6.207 1.00 78.69 82 ALA A CA 1
ATOM 585 C C . ALA A 1 82 ? 8.512 -16.860 6.445 1.00 78.69 82 ALA A C 1
ATOM 587 O O . ALA A 1 82 ? 8.941 -17.574 7.352 1.00 78.69 82 ALA A O 1
ATOM 588 N N . VAL A 1 83 ? 9.308 -16.236 5.576 1.00 81.25 83 VAL A N 1
ATOM 589 C CA . VAL A 1 83 ? 10.766 -16.152 5.741 1.00 81.25 83 VAL A CA 1
ATOM 590 C C . VAL A 1 83 ? 11.132 -15.096 6.786 1.00 81.25 83 VAL A C 1
ATOM 592 O O . VAL A 1 83 ? 10.294 -14.284 7.187 1.00 81.25 83 VAL A O 1
ATOM 595 N N . GLU A 1 84 ? 12.363 -15.156 7.282 1.00 81.00 84 GLU A N 1
ATOM 596 C CA . GLU A 1 84 ? 12.903 -14.112 8.148 1.00 81.00 84 GLU A CA 1
ATOM 597 C C . GLU A 1 84 ? 12.972 -12.785 7.389 1.00 81.00 84 GLU A C 1
ATOM 599 O O . GLU A 1 84 ? 13.275 -12.763 6.200 1.00 81.00 84 GLU A O 1
ATOM 604 N N . ASP A 1 85 ? 12.573 -11.717 8.072 1.00 77.25 85 ASP A N 1
ATOM 605 C CA . ASP A 1 85 ? 12.439 -10.362 7.557 1.00 77.25 85 ASP A CA 1
ATOM 606 C C . ASP A 1 85 ? 11.628 -10.260 6.261 1.00 77.25 85 ASP A C 1
ATOM 608 O O . ASP A 1 85 ? 11.881 -9.404 5.430 1.00 77.25 85 ASP A O 1
ATOM 612 N N . ALA A 1 86 ? 10.567 -11.070 6.110 1.00 85.69 86 ALA A N 1
ATOM 613 C CA . ALA A 1 86 ? 9.691 -11.045 4.926 1.00 85.69 86 ALA A CA 1
ATOM 614 C C . ALA A 1 86 ? 9.016 -9.674 4.636 1.00 85.69 86 ALA A C 1
ATOM 616 O O . ALA A 1 86 ? 8.282 -9.530 3.650 1.00 85.69 86 ALA A O 1
ATOM 617 N N . GLY A 1 87 ? 9.198 -8.686 5.515 1.00 89.69 87 GLY A N 1
ATOM 618 C CA . GLY A 1 87 ? 8.710 -7.321 5.361 1.00 89.69 87 GLY A CA 1
ATOM 619 C C . GLY A 1 87 ? 7.188 -7.183 5.415 1.00 89.69 87 GLY A C 1
ATOM 620 O O . GLY A 1 87 ? 6.648 -6.163 4.982 1.00 89.69 87 GLY A O 1
ATOM 621 N N . PHE A 1 88 ? 6.453 -8.195 5.898 1.00 94.94 88 PHE A N 1
ATOM 622 C CA . PHE A 1 88 ? 4.991 -8.157 5.905 1.00 94.94 88 PHE A CA 1
ATOM 623 C C . PHE A 1 88 ? 4.483 -7.061 6.845 1.00 94.94 88 PHE A C 1
ATOM 625 O O . PHE A 1 88 ? 4.664 -7.133 8.060 1.00 94.94 88 PHE A O 1
ATOM 632 N N . GLY A 1 89 ? 3.788 -6.071 6.283 1.00 94.69 89 GLY A N 1
ATOM 633 C CA . GLY A 1 89 ? 3.282 -4.928 7.042 1.00 94.69 89 GLY A CA 1
ATOM 634 C C . GLY A 1 89 ? 4.249 -3.750 7.141 1.00 94.69 89 GLY A C 1
ATOM 635 O O . GLY A 1 89 ? 3.956 -2.815 7.885 1.00 94.69 89 GLY A O 1
ATOM 636 N N . GLU A 1 90 ? 5.361 -3.760 6.399 1.00 92.44 90 GLU A N 1
ATOM 637 C CA . GLU A 1 90 ? 6.274 -2.610 6.313 1.00 92.44 90 GLU A CA 1
ATOM 638 C C . GLU A 1 90 ? 5.749 -1.482 5.424 1.00 92.44 90 GLU A C 1
ATOM 640 O O . GLU A 1 90 ? 6.129 -0.329 5.611 1.00 92.44 90 GLU A O 1
ATOM 645 N N . SER A 1 91 ? 4.819 -1.783 4.518 1.00 94.94 91 SER A N 1
ATOM 646 C CA . SER A 1 91 ? 4.047 -0.783 3.787 1.00 94.94 91 SER A CA 1
ATOM 647 C C . SER A 1 91 ? 2.557 -1.119 3.860 1.00 94.94 91 SER A C 1
ATOM 649 O O . SER A 1 91 ? 2.143 -2.272 3.707 1.00 94.94 91 SER A O 1
ATOM 651 N N . LEU A 1 92 ? 1.737 -0.111 4.164 1.00 96.88 92 LEU A N 1
ATOM 652 C CA . LEU A 1 92 ? 0.292 -0.248 4.329 1.00 96.88 92 LEU A CA 1
ATOM 653 C C . LEU A 1 92 ? -0.422 0.895 3.617 1.00 96.88 92 LEU A C 1
ATOM 655 O O . LEU A 1 92 ? -0.008 2.046 3.716 1.00 96.88 92 LEU A O 1
ATOM 659 N N . ALA A 1 93 ? -1.540 0.589 2.967 1.00 96.31 93 ALA A N 1
ATOM 660 C CA . ALA A 1 93 ? -2.432 1.600 2.412 1.00 96.31 93 ALA A CA 1
ATOM 661 C C . ALA A 1 93 ? -3.890 1.146 2.510 1.00 96.31 93 ALA A C 1
ATOM 663 O O . ALA A 1 93 ? -4.176 -0.046 2.443 1.00 96.31 93 ALA A O 1
ATOM 664 N N . ALA A 1 94 ? -4.828 2.081 2.662 1.00 95.69 94 ALA A N 1
ATOM 665 C CA . ALA A 1 94 ? -6.242 1.751 2.817 1.00 95.69 94 ALA A CA 1
ATOM 666 C C . ALA A 1 94 ? -7.162 2.696 2.039 1.00 95.69 94 ALA A C 1
ATOM 668 O O . ALA A 1 94 ? -6.897 3.891 1.920 1.00 95.69 94 ALA A O 1
ATOM 669 N N . SER A 1 95 ? -8.270 2.157 1.526 1.00 93.88 95 SER A N 1
ATOM 670 C CA . SER A 1 95 ? -9.323 2.946 0.880 1.00 93.88 95 SER A CA 1
ATOM 671 C C . SER A 1 95 ? -10.671 2.243 0.984 1.00 93.88 95 SER A C 1
ATOM 673 O O . SER A 1 95 ? -10.823 1.109 0.530 1.00 93.88 95 SER A O 1
ATOM 675 N N . GLY A 1 96 ? -11.669 2.913 1.566 1.00 93.00 96 GLY A N 1
ATOM 676 C CA . GLY A 1 96 ? -12.983 2.310 1.799 1.00 93.00 96 GLY A CA 1
ATOM 677 C C . GLY A 1 96 ? -12.885 1.107 2.740 1.00 93.00 96 GLY A C 1
ATOM 678 O O . GLY A 1 96 ? -12.576 1.274 3.914 1.00 93.00 96 GLY A O 1
ATOM 679 N N . ASP A 1 97 ? -13.141 -0.086 2.211 1.00 95.00 97 ASP A N 1
ATOM 680 C CA . ASP A 1 97 ? -13.002 -1.377 2.898 1.00 95.00 97 ASP A CA 1
ATOM 681 C C . ASP A 1 97 ? -11.738 -2.157 2.509 1.00 95.00 97 ASP A C 1
ATOM 683 O O . ASP A 1 97 ? -11.540 -3.280 2.976 1.00 95.00 97 ASP A O 1
ATOM 687 N N . LEU A 1 98 ? -10.879 -1.587 1.660 1.00 96.88 98 LEU A N 1
ATOM 688 C CA . LEU A 1 98 ? -9.634 -2.222 1.251 1.00 96.88 98 LEU A CA 1
ATOM 689 C C . LEU A 1 98 ? -8.488 -1.861 2.191 1.00 96.88 98 LEU A C 1
ATOM 691 O O . LEU A 1 98 ? -8.313 -0.698 2.560 1.00 96.88 98 LEU A O 1
ATOM 695 N N . LEU A 1 99 ? -7.666 -2.864 2.484 1.00 98.06 99 LEU A N 1
ATOM 696 C CA . LEU A 1 99 ? -6.345 -2.736 3.084 1.00 98.06 99 LEU A CA 1
ATOM 697 C C . LEU A 1 99 ? -5.340 -3.430 2.165 1.00 98.06 99 LEU A C 1
ATOM 699 O O . LEU A 1 99 ? -5.501 -4.604 1.845 1.00 98.06 99 LEU A O 1
ATOM 703 N N . VAL A 1 100 ? -4.301 -2.720 1.752 1.00 98.50 100 VAL A N 1
ATOM 704 C CA . VAL A 1 100 ? -3.183 -3.269 0.989 1.00 98.50 100 VAL A CA 1
ATOM 705 C C . VAL A 1 100 ? -1.982 -3.371 1.914 1.00 98.50 100 VAL A C 1
ATOM 707 O O . VAL A 1 100 ? -1.665 -2.416 2.622 1.00 98.50 100 VAL A O 1
ATOM 710 N N . ILE A 1 101 ? -1.344 -4.537 1.916 1.00 98.12 101 ILE A N 1
ATOM 711 C CA . ILE A 1 101 ? -0.197 -4.864 2.757 1.00 98.12 101 ILE A CA 1
ATOM 712 C C . ILE A 1 101 ? 0.956 -5.260 1.847 1.00 98.12 101 ILE A C 1
ATOM 714 O O . ILE A 1 101 ? 0.840 -6.233 1.100 1.00 98.12 101 ILE A O 1
ATOM 718 N N . GLY A 1 102 ? 2.055 -4.520 1.905 1.00 97.00 102 GLY A N 1
ATOM 719 C CA . GLY A 1 102 ? 3.303 -4.922 1.278 1.00 97.00 102 GLY A CA 1
ATOM 720 C C . GLY A 1 102 ? 4.065 -5.935 2.122 1.00 97.00 102 GLY A C 1
ATOM 721 O O . GLY A 1 102 ? 3.951 -5.965 3.351 1.00 97.00 102 GLY A O 1
ATOM 722 N N . ALA A 1 103 ? 4.814 -6.786 1.435 1.00 95.38 103 ALA A N 1
ATOM 723 C CA . ALA A 1 103 ? 5.721 -7.761 2.009 1.00 95.38 103 ALA A CA 1
ATOM 724 C C . ALA A 1 103 ? 6.891 -7.937 1.037 1.00 95.38 103 ALA A C 1
ATOM 726 O O . ALA A 1 103 ? 6.911 -8.881 0.244 1.00 95.38 103 ALA A O 1
ATOM 727 N N . ALA A 1 104 ? 7.801 -6.959 1.050 1.00 93.06 104 ALA A N 1
ATOM 728 C CA . ALA A 1 104 ? 8.851 -6.774 0.047 1.00 93.06 104 ALA A CA 1
ATOM 729 C C . ALA A 1 104 ? 9.743 -8.008 -0.137 1.00 93.06 104 ALA A C 1
ATOM 731 O O . ALA A 1 104 ? 10.251 -8.238 -1.224 1.00 93.06 104 ALA A O 1
ATOM 732 N N . ASP A 1 105 ? 9.823 -8.871 0.873 1.00 92.19 105 ASP A N 1
ATOM 733 C CA . ASP A 1 105 ? 10.696 -10.039 0.852 1.00 92.19 105 ASP A CA 1
ATOM 734 C C . ASP A 1 105 ? 9.925 -11.372 0.804 1.00 92.19 105 ASP A C 1
ATOM 736 O O . ASP A 1 105 ? 10.506 -12.451 0.709 1.00 92.19 105 ASP A O 1
ATOM 740 N N . ALA A 1 106 ? 8.588 -11.316 0.764 1.00 90.19 106 ALA A N 1
ATOM 741 C CA . ALA A 1 106 ? 7.685 -12.470 0.810 1.00 90.19 106 ALA A CA 1
ATOM 742 C C . ALA A 1 106 ? 7.303 -13.054 -0.567 1.00 90.19 106 ALA A C 1
ATOM 744 O O . ALA A 1 106 ? 6.124 -13.340 -0.844 1.00 90.19 106 ALA A O 1
ATOM 745 N N . GLY A 1 107 ? 8.283 -13.230 -1.449 1.00 88.81 107 GLY A N 1
ATOM 746 C CA . GLY A 1 107 ? 8.091 -13.752 -2.804 1.00 88.81 107 GLY A CA 1
ATOM 747 C C . GLY A 1 107 ? 8.370 -15.258 -2.950 1.00 88.81 107 GLY A C 1
ATOM 748 O O . GLY A 1 107 ? 8.810 -15.900 -2.002 1.00 88.81 107 GLY A O 1
ATOM 749 N N . PRO A 1 108 ? 8.072 -15.872 -4.114 1.00 90.44 108 PRO A N 1
ATOM 750 C CA . PRO A 1 108 ? 8.464 -17.261 -4.397 1.00 90.44 108 PRO A CA 1
ATOM 751 C C . PRO A 1 108 ? 9.966 -17.414 -4.700 1.00 90.44 108 PRO A C 1
ATOM 753 O O . PRO A 1 108 ? 10.483 -18.526 -4.687 1.00 90.44 108 PRO A O 1
ATOM 756 N N . VAL A 1 109 ? 10.646 -16.305 -5.003 1.00 92.62 109 VAL A N 1
ATOM 757 C CA . VAL A 1 109 ? 12.104 -16.192 -5.115 1.00 92.62 109 VAL A CA 1
ATOM 758 C C . VAL A 1 109 ? 12.597 -15.317 -3.959 1.00 92.62 109 VAL A C 1
ATOM 760 O O . VAL A 1 109 ? 11.883 -14.406 -3.533 1.00 92.62 109 VAL A O 1
ATOM 763 N N . GLU A 1 110 ? 13.793 -15.593 -3.444 1.00 89.69 110 GLU A N 1
ATOM 764 C CA . GLU A 1 110 ? 14.434 -14.838 -2.357 1.00 89.69 110 GLU A CA 1
ATOM 765 C C . GLU A 1 110 ? 14.344 -13.317 -2.607 1.00 89.69 110 GLU A C 1
ATOM 767 O O . GLU A 1 110 ? 14.763 -12.837 -3.659 1.00 89.69 110 GLU A O 1
ATOM 772 N N . PHE A 1 111 ? 13.755 -12.568 -1.669 1.00 90.06 111 PHE A N 1
ATOM 773 C CA . PHE A 1 111 ? 13.588 -11.105 -1.750 1.00 90.06 111 PHE A CA 1
ATOM 774 C C . PHE A 1 111 ? 12.830 -10.587 -2.993 1.00 90.06 111 PHE A C 1
ATOM 776 O O . PHE A 1 111 ? 12.983 -9.439 -3.400 1.00 90.06 111 PHE A O 1
ATOM 783 N N . SER A 1 112 ? 12.024 -11.433 -3.648 1.00 93.06 112 SER A N 1
ATOM 784 C CA . SER A 1 112 ? 11.220 -11.010 -4.815 1.00 93.06 112 SER A CA 1
ATOM 785 C C . SER A 1 112 ? 9.894 -10.342 -4.440 1.00 93.06 112 SER A C 1
ATOM 787 O O . SER A 1 112 ? 9.298 -9.643 -5.255 1.00 93.06 112 SER A O 1
ATOM 789 N N . GLY A 1 113 ? 9.441 -10.534 -3.201 1.00 94.88 113 GLY A N 1
ATOM 790 C CA . GLY A 1 113 ? 8.312 -9.816 -2.619 1.00 94.88 113 GLY A CA 1
ATOM 791 C C . GLY A 1 113 ? 6.906 -10.237 -3.036 1.00 94.88 113 GLY A C 1
ATOM 792 O O . GLY A 1 113 ? 6.678 -11.079 -3.909 1.00 94.88 113 GLY A O 1
ATO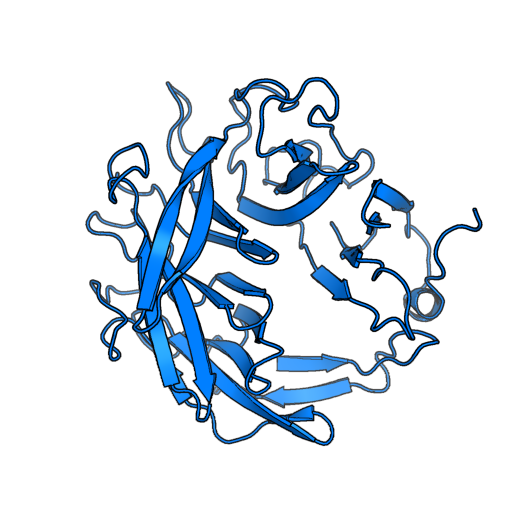M 793 N N . ALA A 1 114 ? 5.934 -9.656 -2.338 1.00 96.12 114 ALA A N 1
ATOM 794 C CA . ALA A 1 114 ? 4.510 -9.752 -2.606 1.00 96.12 114 ALA A CA 1
ATOM 795 C C . ALA A 1 114 ? 3.738 -8.539 -2.065 1.00 96.12 114 ALA A C 1
ATOM 797 O O . ALA A 1 114 ? 4.155 -7.854 -1.133 1.00 96.12 114 ALA A O 1
ATOM 798 N N . ALA A 1 115 ? 2.529 -8.347 -2.587 1.00 97.56 115 ALA A N 1
ATOM 799 C CA . ALA A 1 115 ? 1.509 -7.507 -1.972 1.00 97.56 115 ALA A CA 1
ATOM 800 C C . ALA A 1 115 ? 0.242 -8.323 -1.699 1.00 97.56 115 ALA A C 1
ATOM 802 O O . ALA A 1 115 ? -0.107 -9.242 -2.443 1.00 97.56 115 ALA A O 1
ATOM 803 N N . TYR A 1 116 ? -0.479 -7.968 -0.644 1.00 97.62 116 TYR A N 1
ATOM 804 C CA . TYR A 1 116 ? -1.737 -8.592 -0.259 1.00 97.62 116 TYR A CA 1
ATOM 805 C C . TYR A 1 116 ? -2.829 -7.537 -0.262 1.00 97.62 116 TYR A C 1
ATOM 807 O O . TYR A 1 116 ? -2.730 -6.532 0.437 1.00 97.62 116 TYR A O 1
ATOM 815 N N . VAL A 1 117 ? -3.882 -7.773 -1.037 1.00 97.69 117 VAL A N 1
ATOM 816 C CA . VAL A 1 117 ? -5.078 -6.933 -1.040 1.00 97.69 117 VAL A CA 1
ATOM 817 C C . VAL A 1 117 ? -6.133 -7.630 -0.203 1.00 97.69 117 VAL A C 1
ATOM 819 O O . VAL A 1 117 ? -6.539 -8.752 -0.512 1.00 97.69 117 VAL A O 1
ATOM 822 N N . LEU A 1 118 ? -6.558 -6.975 0.869 1.00 97.69 118 LEU A N 1
ATOM 823 C CA . LEU A 1 118 ? -7.598 -7.441 1.768 1.00 97.69 118 LEU A CA 1
ATOM 824 C C . LEU A 1 118 ? -8.851 -6.596 1.588 1.00 97.69 118 LEU A C 1
ATOM 826 O O . LEU A 1 118 ? -8.770 -5.375 1.484 1.00 97.69 118 LEU A O 1
ATOM 830 N N . GLN A 1 119 ? -10.008 -7.247 1.633 1.00 96.75 119 GLN A N 1
ATOM 831 C CA . GLN A 1 119 ? -11.292 -6.585 1.832 1.00 96.75 119 GLN A CA 1
ATOM 832 C C . GLN A 1 119 ? -11.763 -6.871 3.251 1.00 96.75 119 GLN A C 1
ATOM 834 O O . GLN A 1 119 ? -12.112 -8.014 3.563 1.00 96.75 119 GLN A O 1
ATOM 839 N N . LEU A 1 120 ? -11.765 -5.852 4.108 1.00 96.12 120 LEU A N 1
ATOM 840 C CA . LEU A 1 120 ? -12.230 -5.982 5.481 1.00 96.12 120 LEU A CA 1
ATOM 841 C C . LEU A 1 120 ? -13.753 -6.106 5.534 1.00 96.12 120 LEU A C 1
ATOM 843 O O . LEU A 1 120 ? -14.504 -5.489 4.781 1.00 96.12 120 LEU A O 1
ATOM 847 N N . ARG A 1 121 ? -14.210 -6.934 6.465 1.00 95.12 121 ARG A N 1
ATOM 848 C CA . ARG A 1 121 ? -15.609 -7.242 6.747 1.00 95.12 121 ARG A CA 1
ATOM 849 C C . ARG A 1 121 ? -15.861 -7.068 8.250 1.00 95.12 121 ARG A C 1
ATOM 851 O O . ARG A 1 121 ? -14.908 -7.144 9.031 1.00 95.12 121 ARG A O 1
ATOM 858 N N . PRO A 1 122 ? -17.127 -6.885 8.671 1.00 94.69 122 PRO A N 1
ATOM 859 C CA . PRO A 1 122 ? -17.457 -6.681 10.080 1.00 94.69 122 PRO A CA 1
ATOM 860 C C . PRO A 1 122 ? -16.875 -7.775 10.980 1.00 94.69 122 PRO A C 1
ATOM 862 O O . PRO A 1 122 ? -16.879 -8.959 10.600 1.00 94.69 122 PRO A O 1
ATOM 865 N N . GLY A 1 123 ? -16.381 -7.375 12.153 1.00 94.94 123 GLY A N 1
ATOM 866 C CA . GLY A 1 123 ? -15.726 -8.264 13.113 1.00 94.94 123 GLY A CA 1
ATOM 867 C C . GLY A 1 123 ? -14.294 -8.658 12.734 1.00 94.94 123 GLY A C 1
ATOM 868 O O . GLY A 1 123 ? -13.881 -9.783 13.007 1.00 94.94 123 GLY A O 1
ATOM 869 N N . LEU A 1 124 ? -13.543 -7.770 12.064 1.00 96.00 124 LEU A N 1
ATOM 870 C CA . LEU A 1 124 ? -12.158 -8.002 11.606 1.00 96.00 124 LEU A CA 1
ATOM 871 C C . LEU A 1 124 ? -11.987 -9.230 10.697 1.00 96.00 124 LEU A C 1
ATOM 873 O O . LEU A 1 124 ? -10.889 -9.784 10.582 1.00 96.00 124 LEU A O 1
ATOM 877 N N . ARG A 1 125 ? -13.068 -9.688 10.062 1.00 95.38 125 ARG A N 1
ATOM 878 C CA . ARG A 1 125 ? -13.014 -10.716 9.019 1.00 95.38 125 ARG A CA 1
ATOM 879 C C . ARG A 1 125 ? -12.489 -10.087 7.735 1.00 95.38 125 ARG A C 1
ATOM 881 O O . ARG A 1 125 ? -12.585 -8.878 7.556 1.00 95.38 125 ARG A O 1
ATOM 888 N N . TYR A 1 126 ? -11.947 -10.896 6.838 1.00 96.56 126 TYR A N 1
ATOM 889 C CA . TYR A 1 126 ? -11.478 -10.397 5.553 1.00 96.56 126 TYR A CA 1
ATOM 890 C C . TYR A 1 126 ? -11.443 -11.500 4.504 1.00 96.56 126 TYR A C 1
ATOM 892 O O . TYR A 1 126 ? -11.297 -12.679 4.830 1.00 96.56 126 TYR A O 1
ATOM 900 N N . TRP A 1 127 ? -11.529 -11.090 3.245 1.00 96.69 127 TRP A N 1
ATOM 901 C CA . TRP A 1 127 ? -10.961 -11.859 2.143 1.00 96.69 127 TRP A CA 1
ATOM 902 C C . TRP A 1 127 ? -9.611 -11.275 1.782 1.00 96.69 127 TRP A C 1
ATOM 904 O O . TRP A 1 127 ? -9.394 -10.080 1.970 1.00 96.69 127 TRP A O 1
ATOM 914 N N . ALA A 1 128 ? -8.721 -12.110 1.266 1.00 95.81 128 ALA A N 1
ATOM 915 C CA . ALA A 1 128 ? -7.388 -11.703 0.871 1.00 95.81 128 ALA A CA 1
ATOM 916 C C . ALA A 1 128 ? -7.052 -12.270 -0.505 1.00 95.81 128 ALA A C 1
ATOM 918 O O . ALA A 1 128 ? -7.475 -13.367 -0.870 1.00 95.81 128 ALA A O 1
ATOM 919 N N . THR A 1 129 ? -6.274 -11.520 -1.271 1.00 95.44 129 THR A N 1
ATOM 920 C CA . THR A 1 129 ? -5.667 -11.985 -2.514 1.00 95.44 129 THR A CA 1
ATOM 921 C C . THR A 1 129 ? -4.220 -11.535 -2.551 1.00 95.44 129 THR A C 1
ATOM 923 O O . THR A 1 129 ? -3.918 -10.370 -2.294 1.00 95.44 129 THR A O 1
ATOM 926 N N . ARG A 1 130 ? -3.325 -12.474 -2.859 1.00 96.12 130 ARG A N 1
ATOM 927 C CA . ARG A 1 130 ? -1.899 -12.210 -3.033 1.00 96.12 130 ARG A CA 1
ATOM 928 C C . ARG A 1 130 ? -1.616 -11.808 -4.477 1.00 96.12 130 ARG A C 1
ATOM 930 O O . ARG A 1 130 ? -2.136 -12.421 -5.405 1.00 96.12 130 ARG A O 1
ATOM 937 N N . VAL A 1 131 ? -0.760 -10.809 -4.642 1.00 96.56 131 VAL A N 1
ATOM 938 C CA . VAL A 1 131 ? -0.257 -10.314 -5.922 1.00 96.56 131 VAL A CA 1
ATOM 939 C C . VAL A 1 131 ? 1.267 -10.383 -5.896 1.00 96.56 131 VAL A C 1
ATOM 941 O O . VAL A 1 131 ? 1.904 -9.862 -4.985 1.00 96.56 131 VAL A O 1
ATOM 944 N N . ILE A 1 132 ? 1.836 -11.034 -6.905 1.00 95.75 132 ILE A N 1
ATOM 945 C CA . ILE A 1 132 ? 3.277 -11.102 -7.189 1.00 95.75 132 ILE A CA 1
ATOM 946 C C . ILE A 1 132 ? 3.528 -10.853 -8.675 1.00 95.75 132 ILE A C 1
ATOM 948 O O . ILE A 1 132 ? 2.614 -11.045 -9.488 1.00 95.75 132 ILE A O 1
ATOM 952 N N . GLN A 1 133 ? 4.762 -10.523 -9.055 1.00 94.25 133 GLN A N 1
ATOM 953 C CA . GLN A 1 133 ? 5.180 -10.607 -10.458 1.00 94.25 133 GLN A CA 1
ATOM 954 C C . GLN A 1 133 ? 4.894 -12.011 -11.012 1.00 94.25 133 GLN A C 1
ATOM 956 O O . GLN A 1 133 ? 5.036 -13.016 -10.315 1.00 94.25 133 GLN A O 1
ATOM 961 N N . GLY A 1 134 ? 4.419 -12.092 -12.252 1.00 91.62 134 GLY A N 1
ATOM 962 C CA . GLY A 1 134 ? 4.001 -13.358 -12.856 1.00 91.62 134 GLY A CA 1
ATOM 963 C C . GLY A 1 134 ? 2.650 -13.901 -12.366 1.00 91.62 134 GLY A C 1
ATOM 964 O O . GLY A 1 134 ? 2.207 -14.939 -12.859 1.00 91.62 134 GLY A O 1
ATOM 965 N N . SER A 1 135 ? 1.945 -13.211 -11.455 1.00 91.56 135 SER A N 1
ATOM 966 C CA . SER A 1 135 ? 0.510 -13.470 -11.243 1.00 91.56 135 SER A CA 1
ATOM 967 C C . SER A 1 135 ? -0.252 -13.261 -12.550 1.00 91.56 135 SER A C 1
ATOM 969 O O . SER A 1 135 ? 0.205 -12.534 -13.430 1.00 91.56 135 SER A O 1
ATOM 971 N N . ARG A 1 136 ? -1.443 -13.856 -12.691 1.00 87.12 136 ARG A N 1
ATOM 972 C CA . ARG A 1 136 ? -2.249 -13.739 -13.917 1.00 87.12 136 ARG A CA 1
ATOM 973 C C . ARG A 1 136 ? -2.371 -12.275 -14.363 1.00 87.12 136 ARG A C 1
ATOM 975 O O . ARG A 1 136 ? -3.014 -11.482 -13.686 1.00 87.12 136 ARG A O 1
ATOM 982 N N . GLY A 1 137 ? -1.761 -11.968 -15.511 1.00 78.06 137 GLY A N 1
ATOM 983 C CA . GLY A 1 137 ? -1.721 -10.659 -16.173 1.00 78.06 137 GLY A CA 1
ATOM 984 C C . GLY A 1 137 ? -0.848 -9.586 -15.501 1.00 78.06 137 GLY A C 1
ATOM 985 O O . GLY A 1 137 ? -0.768 -8.483 -16.029 1.00 78.06 137 GLY A O 1
ATOM 986 N N . VAL A 1 138 ? -0.165 -9.890 -14.394 1.00 91.62 138 VAL A N 1
ATOM 987 C CA . VAL A 1 138 ? 0.912 -9.048 -13.858 1.00 91.62 138 VAL A CA 1
ATOM 988 C C . VAL A 1 138 ? 2.210 -9.413 -14.594 1.00 91.62 138 VAL A C 1
ATOM 990 O O . VAL A 1 138 ? 2.666 -10.552 -14.471 1.00 91.62 138 VAL A O 1
ATOM 993 N N . PRO A 1 139 ? 2.794 -8.498 -15.387 1.00 88.38 139 PRO A N 1
ATOM 994 C CA . PRO A 1 139 ? 3.966 -8.781 -16.208 1.00 88.38 139 PRO A CA 1
ATOM 995 C C . PRO A 1 139 ? 5.215 -9.103 -15.378 1.00 88.38 139 PRO A C 1
ATOM 997 O O . PRO A 1 139 ? 5.302 -8.803 -14.189 1.00 88.38 139 PRO A O 1
ATOM 1000 N N . GLY A 1 140 ? 6.211 -9.675 -16.057 1.00 86.94 140 GLY A N 1
ATOM 1001 C CA . GLY A 1 140 ? 7.487 -10.055 -15.457 1.00 86.94 140 GLY A CA 1
ATOM 1002 C C . GLY A 1 140 ? 7.459 -11.436 -14.807 1.00 86.94 140 GLY A C 1
ATOM 1003 O O . GLY A 1 140 ? 6.471 -12.169 -14.865 1.00 86.94 140 GLY A O 1
ATOM 1004 N N . ARG A 1 141 ? 8.591 -11.804 -14.214 1.00 91.19 141 ARG A N 1
ATOM 1005 C CA . ARG A 1 141 ? 8.749 -12.986 -13.366 1.00 91.19 141 ARG A CA 1
ATOM 1006 C C . ARG A 1 141 ? 9.421 -12.522 -12.076 1.00 91.19 141 ARG A C 1
ATOM 1008 O O . ARG A 1 141 ? 10.252 -11.624 -12.178 1.00 91.19 141 ARG A O 1
ATOM 1015 N N . PRO A 1 142 ? 9.102 -13.119 -10.919 1.00 92.00 142 PRO A N 1
ATOM 1016 C CA . PRO A 1 142 ? 9.807 -12.809 -9.683 1.00 92.00 142 PRO A CA 1
ATOM 1017 C C . PRO A 1 142 ? 11.305 -13.070 -9.866 1.00 92.00 142 PRO A C 1
ATOM 1019 O O . PRO A 1 142 ? 11.689 -14.189 -10.216 1.00 92.00 142 PRO A O 1
ATOM 1022 N N . GLN A 1 143 ? 12.137 -12.054 -9.661 1.00 92.19 143 GLN A N 1
ATOM 1023 C CA . GLN A 1 143 ? 13.591 -12.184 -9.602 1.00 92.19 143 GLN A CA 1
ATOM 1024 C C . GLN A 1 143 ? 14.088 -11.826 -8.205 1.00 92.19 143 GLN A C 1
ATOM 1026 O O . GLN A 1 143 ? 13.411 -11.164 -7.416 1.00 92.19 143 GLN A O 1
ATOM 1031 N N . ARG A 1 144 ? 15.288 -12.311 -7.890 1.00 91.25 144 ARG A N 1
ATOM 1032 C CA . ARG A 1 144 ? 15.942 -12.020 -6.621 1.00 91.25 144 ARG A CA 1
ATOM 1033 C C . ARG A 1 144 ? 16.096 -10.506 -6.455 1.00 91.25 144 ARG A C 1
ATOM 1035 O O . ARG A 1 144 ? 16.561 -9.863 -7.389 1.00 91.25 144 ARG A O 1
ATOM 1042 N N . LEU A 1 145 ? 15.771 -9.985 -5.270 1.00 89.56 145 LEU A N 1
ATOM 1043 C CA . LEU A 1 145 ? 15.837 -8.555 -4.921 1.00 89.56 145 LEU A CA 1
ATOM 1044 C C . LEU A 1 145 ? 14.847 -7.634 -5.664 1.00 89.56 145 LEU A C 1
ATOM 1046 O O . LEU A 1 145 ? 14.992 -6.419 -5.581 1.00 89.56 145 LEU A O 1
ATOM 1050 N N . ASP A 1 146 ? 13.829 -8.161 -6.355 1.00 92.25 146 ASP A N 1
ATOM 1051 C CA . ASP A 1 146 ? 12.813 -7.303 -6.990 1.00 92.25 146 ASP A CA 1
ATOM 1052 C C . ASP A 1 146 ? 11.973 -6.520 -5.967 1.00 92.25 146 ASP A C 1
ATOM 1054 O O . ASP A 1 146 ? 11.354 -5.516 -6.319 1.00 92.25 146 ASP A O 1
ATOM 1058 N N . ALA A 1 147 ? 11.928 -6.965 -4.708 1.00 93.81 147 ALA A N 1
ATOM 1059 C CA . ALA A 1 147 ? 11.267 -6.272 -3.608 1.00 93.81 147 ALA A CA 1
ATOM 1060 C C . ALA A 1 147 ? 9.798 -5.877 -3.893 1.00 93.81 147 ALA A C 1
ATOM 1062 O O . ALA A 1 147 ? 9.332 -4.806 -3.493 1.00 93.81 147 ALA A O 1
ATOM 1063 N N . PHE A 1 148 ? 9.037 -6.696 -4.630 1.00 95.69 148 PHE A N 1
ATOM 1064 C CA . PHE A 1 148 ? 7.661 -6.359 -5.002 1.00 95.69 148 PHE A CA 1
ATOM 1065 C C . PHE A 1 148 ? 6.792 -6.138 -3.755 1.00 95.69 148 PHE A C 1
ATOM 1067 O O . PHE A 1 148 ? 6.716 -6.991 -2.876 1.00 95.69 148 PHE A O 1
ATOM 1074 N N . GLY A 1 149 ? 6.106 -4.998 -3.664 1.00 96.12 149 GLY A N 1
ATOM 1075 C CA . GLY A 1 149 ? 5.386 -4.615 -2.445 1.00 96.12 149 GLY A CA 1
ATOM 1076 C C . GLY A 1 149 ? 6.212 -3.798 -1.452 1.00 96.12 149 GLY A C 1
ATOM 1077 O O . GLY A 1 149 ? 5.711 -3.520 -0.363 1.00 96.12 149 GLY A O 1
ATOM 1078 N N . ARG A 1 150 ? 7.423 -3.355 -1.818 1.00 94.31 150 ARG A N 1
ATOM 1079 C CA . ARG A 1 150 ? 8.214 -2.374 -1.051 1.00 94.31 150 ARG A CA 1
ATOM 1080 C C . ARG A 1 150 ? 7.393 -1.147 -0.666 1.00 94.31 150 ARG A C 1
ATOM 1082 O O . ARG A 1 150 ? 7.436 -0.700 0.474 1.00 94.31 150 ARG A O 1
ATOM 1089 N N . SER A 1 151 ? 6.579 -0.656 -1.592 1.00 94.75 151 SER A N 1
ATOM 1090 C CA . SER A 1 151 ? 5.628 0.426 -1.361 1.00 94.75 151 SER A CA 1
ATOM 1091 C C . SER A 1 151 ? 4.264 0.053 -1.932 1.00 94.75 151 SER A C 1
ATOM 1093 O O . SER A 1 151 ? 4.152 -0.657 -2.937 1.00 94.75 151 SER A O 1
ATOM 1095 N N . VAL A 1 15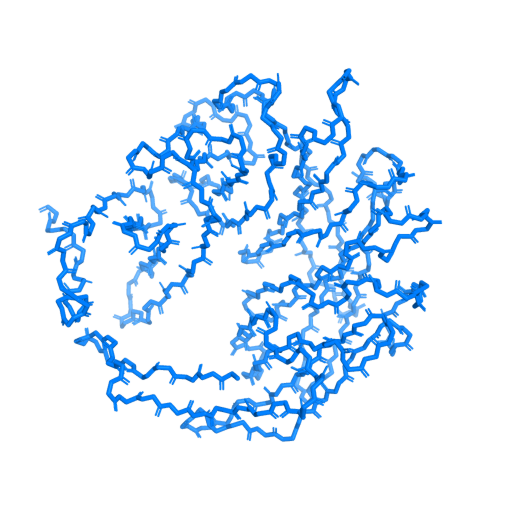2 ? 3.199 0.518 -1.282 1.00 97.31 152 VAL A N 1
ATOM 1096 C CA . VAL A 1 152 ? 1.826 0.290 -1.735 1.00 97.31 152 VAL A CA 1
ATOM 1097 C C . VAL A 1 152 ? 0.999 1.547 -1.547 1.00 97.31 152 VAL A C 1
ATOM 1099 O O . VAL A 1 152 ? 1.181 2.292 -0.589 1.00 97.31 152 VAL A O 1
ATOM 1102 N N . SER A 1 153 ? 0.054 1.773 -2.452 1.00 96.25 153 SER A N 1
ATOM 1103 C CA . SER A 1 153 ? -0.927 2.843 -2.317 1.00 96.25 153 SER A CA 1
ATOM 1104 C C . SER A 1 153 ? -2.251 2.451 -2.964 1.00 96.25 153 SER A C 1
ATOM 1106 O O . SER A 1 153 ? -2.268 1.682 -3.926 1.00 96.25 153 SER A O 1
ATOM 1108 N N . VAL A 1 154 ? -3.374 2.942 -2.431 1.00 95.12 154 VAL A N 1
ATOM 1109 C CA . VAL A 1 154 ? -4.714 2.595 -2.922 1.00 95.12 154 VAL A CA 1
ATOM 1110 C C . VAL A 1 154 ? -5.677 3.777 -2.873 1.00 95.12 154 VAL A C 1
ATOM 1112 O O . VAL A 1 154 ? -5.7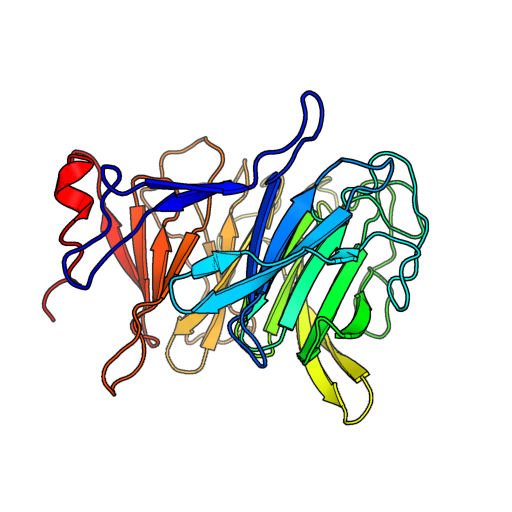81 4.477 -1.868 1.00 95.12 154 VAL A O 1
ATOM 1115 N N . LEU A 1 155 ? -6.448 3.948 -3.948 1.00 93.00 155 LEU A N 1
ATOM 1116 C CA . LEU A 1 155 ? -7.580 4.868 -4.022 1.00 93.00 155 LEU A CA 1
ATOM 1117 C C . LEU A 1 155 ? -8.765 4.183 -4.703 1.00 93.00 155 LEU A C 1
ATOM 1119 O O . LEU A 1 155 ? -8.703 3.839 -5.886 1.00 93.00 155 LEU A O 1
ATOM 1123 N N . GLY A 1 156 ? -9.864 4.017 -3.964 1.00 91.94 156 GLY A N 1
ATOM 1124 C CA . GLY A 1 156 ? -11.066 3.364 -4.473 1.00 91.94 156 GLY A CA 1
ATOM 1125 C C . GLY A 1 156 ? -10.795 1.899 -4.805 1.00 91.94 156 GLY A C 1
ATOM 1126 O O . GLY A 1 156 ? -10.625 1.083 -3.904 1.00 91.94 156 GLY A O 1
ATOM 1127 N N . ASP A 1 157 ? -10.777 1.566 -6.093 1.00 94.69 157 ASP A N 1
ATOM 1128 C CA . ASP A 1 157 ? -10.464 0.231 -6.604 1.00 94.69 157 ASP A CA 1
ATOM 1129 C C . ASP A 1 157 ? -9.069 0.131 -7.239 1.00 94.69 157 ASP A C 1
ATOM 1131 O O . ASP A 1 157 ? -8.728 -0.916 -7.777 1.00 94.69 157 ASP A O 1
ATOM 1135 N N . ARG A 1 158 ? -8.259 1.194 -7.218 1.00 96.00 158 ARG A N 1
ATOM 1136 C CA . ARG A 1 158 ? -6.947 1.242 -7.878 1.00 96.00 158 ARG A CA 1
ATOM 1137 C C . ARG A 1 158 ? -5.839 1.094 -6.858 1.00 96.00 158 ARG A C 1
ATOM 1139 O O . ARG A 1 158 ? -5.772 1.884 -5.923 1.00 96.00 158 ARG A O 1
ATOM 1146 N N . VAL A 1 159 ? -4.954 0.134 -7.079 1.00 97.38 159 VAL A N 1
ATOM 1147 C CA . VAL A 1 159 ? -3.788 -0.134 -6.239 1.00 97.38 159 VAL A CA 1
ATOM 1148 C C . VAL A 1 159 ? -2.528 0.060 -7.076 1.00 97.38 159 VAL A C 1
ATOM 1150 O O . VAL A 1 159 ? -2.459 -0.422 -8.206 1.00 97.38 159 VAL A O 1
ATOM 1153 N N . ALA A 1 160 ? -1.541 0.756 -6.524 1.00 97.50 160 ALA A N 1
ATOM 1154 C CA . ALA A 1 160 ? -0.191 0.849 -7.063 1.00 97.50 160 ALA A CA 1
ATOM 1155 C C . ALA A 1 160 ? 0.771 0.111 -6.127 1.00 97.50 160 ALA A C 1
ATOM 1157 O O . ALA A 1 160 ? 0.663 0.244 -4.907 1.00 97.50 160 ALA A O 1
ATOM 1158 N N . ILE A 1 161 ? 1.676 -0.677 -6.704 1.00 97.81 161 ILE A N 1
ATOM 1159 C CA . ILE A 1 161 ? 2.632 -1.522 -5.985 1.00 97.81 161 ILE A CA 1
ATOM 1160 C C . ILE A 1 161 ? 4.027 -1.236 -6.538 1.00 97.81 161 ILE A C 1
ATOM 1162 O O . ILE A 1 161 ? 4.252 -1.431 -7.732 1.00 97.81 161 ILE A O 1
ATOM 1166 N N . GLY A 1 162 ? 4.933 -0.761 -5.689 1.00 95.44 162 GLY A N 1
ATOM 1167 C CA . GLY A 1 162 ? 6.327 -0.504 -6.039 1.00 95.44 162 GLY A CA 1
ATOM 1168 C C . GLY A 1 162 ? 7.200 -1.752 -5.922 1.00 95.44 162 GLY A C 1
ATOM 1169 O O . GLY A 1 162 ? 6.876 -2.690 -5.190 1.00 95.44 162 GLY A O 1
ATOM 1170 N N . SER A 1 163 ? 8.308 -1.749 -6.652 1.00 93.81 163 SER A N 1
ATOM 1171 C CA . SER A 1 163 ? 9.324 -2.810 -6.690 1.00 93.81 163 SER A CA 1
ATOM 1172 C C . SER A 1 163 ? 10.664 -2.211 -7.108 1.00 93.81 163 SER A C 1
ATOM 1174 O O . SER A 1 163 ? 10.647 -1.292 -7.927 1.00 93.81 163 SER A O 1
ATOM 1176 N N . ASP A 1 164 ? 11.778 -2.813 -6.713 1.00 90.56 164 ASP A N 1
ATOM 1177 C CA . ASP A 1 164 ? 13.142 -2.445 -7.126 1.00 90.56 164 ASP A CA 1
ATOM 1178 C C . ASP A 1 164 ? 13.589 -3.186 -8.408 1.00 90.56 164 ASP A C 1
ATOM 1180 O O . ASP A 1 164 ? 14.769 -3.281 -8.733 1.00 90.56 164 ASP A O 1
ATOM 1184 N N . ASP A 1 165 ? 12.630 -3.711 -9.173 1.00 84.81 165 ASP A N 1
ATOM 1185 C CA . ASP A 1 165 ? 12.863 -4.503 -10.382 1.00 84.81 165 ASP A CA 1
ATOM 1186 C C . ASP A 1 165 ? 13.756 -3.778 -11.416 1.00 84.81 165 ASP A C 1
ATOM 1188 O O . ASP A 1 165 ? 13.696 -2.558 -11.637 1.00 84.81 165 ASP A O 1
ATOM 1192 N N . ARG A 1 166 ? 14.597 -4.570 -12.084 1.00 84.44 166 ARG A N 1
ATOM 1193 C CA . ARG A 1 166 ? 15.528 -4.129 -13.123 1.00 84.44 166 ARG A CA 1
ATOM 1194 C C . ARG A 1 166 ? 14.772 -3.729 -14.391 1.00 84.44 166 ARG A C 1
ATOM 1196 O O . ARG A 1 166 ? 13.901 -4.442 -14.899 1.00 84.44 166 ARG A O 1
ATOM 1203 N N . VAL A 1 167 ? 15.187 -2.620 -15.005 1.00 78.31 167 VAL A N 1
ATOM 1204 C CA . VAL A 1 167 ? 14.641 -2.171 -16.296 1.00 78.31 167 VAL A CA 1
ATOM 1205 C C . VAL A 1 167 ? 15.755 -2.056 -17.332 1.00 78.31 167 VAL A C 1
ATOM 1207 O O . VAL A 1 167 ? 16.603 -1.165 -17.288 1.00 78.31 167 VAL A O 1
ATOM 1210 N N . GLY A 1 168 ? 15.762 -2.983 -18.294 1.00 81.38 168 GLY A N 1
ATOM 1211 C CA . GLY A 1 168 ? 16.842 -3.086 -19.277 1.00 81.38 168 GLY A CA 1
ATOM 1212 C C . GLY A 1 168 ? 18.175 -3.387 -18.587 1.00 81.38 168 GLY A C 1
ATOM 1213 O O . GLY A 1 168 ? 18.293 -4.386 -17.883 1.00 81.38 168 GLY A O 1
ATOM 1214 N N . ARG A 1 169 ? 19.172 -2.519 -18.768 1.00 78.38 169 ARG A N 1
ATOM 1215 C CA . ARG A 1 169 ? 20.493 -2.630 -18.119 1.00 78.38 169 ARG A CA 1
ATOM 1216 C C . ARG A 1 169 ? 20.588 -1.955 -16.743 1.00 78.38 169 ARG A C 1
ATOM 1218 O O . ARG A 1 169 ? 21.662 -1.943 -16.161 1.00 78.38 169 ARG A O 1
ATOM 1225 N N . HIS A 1 170 ? 19.509 -1.333 -16.269 1.00 78.75 170 HIS A N 1
ATOM 1226 C CA . HIS A 1 170 ? 19.508 -0.546 -15.038 1.00 78.75 170 HIS A CA 1
ATOM 1227 C C . HIS A 1 170 ? 18.955 -1.386 -13.887 1.00 78.75 170 HIS A C 1
ATOM 1229 O O . HIS A 1 170 ? 17.746 -1.623 -13.817 1.00 78.75 170 HIS A O 1
ATOM 1235 N N . GLU A 1 171 ? 19.847 -1.865 -13.023 1.00 77.56 171 GLU A N 1
ATOM 1236 C CA . GLU A 1 171 ? 19.491 -2.507 -11.754 1.00 77.56 171 GLU A CA 1
ATOM 1237 C C . GLU A 1 171 ? 18.842 -1.493 -10.809 1.00 77.56 171 GLU A C 1
ATOM 1239 O O . GLU A 1 171 ? 19.187 -0.310 -10.852 1.00 77.56 171 GLU A O 1
ATOM 1244 N N . ALA A 1 172 ? 17.880 -1.941 -9.994 1.00 78.12 172 ALA A N 1
ATOM 1245 C CA . ALA A 1 172 ? 17.167 -1.085 -9.041 1.00 78.12 172 ALA A CA 1
ATOM 1246 C C . ALA A 1 172 ? 16.551 0.185 -9.665 1.00 78.12 172 ALA A C 1
ATOM 1248 O O . ALA A 1 172 ? 16.400 1.211 -9.007 1.00 78.12 172 ALA A O 1
ATOM 1249 N N . ALA A 1 173 ? 16.197 0.143 -10.958 1.00 83.38 173 ALA A N 1
ATOM 1250 C CA . ALA A 1 173 ? 15.579 1.283 -11.638 1.00 83.38 173 ALA A CA 1
ATOM 1251 C C . ALA A 1 173 ? 14.202 1.619 -11.050 1.00 83.38 173 ALA A C 1
ATOM 1253 O O . ALA A 1 173 ? 13.752 2.759 -11.149 1.00 83.38 173 ALA A O 1
ATOM 1254 N N . GLY A 1 174 ? 13.548 0.623 -10.453 1.00 89.19 174 GLY A N 1
ATOM 1255 C CA . GLY A 1 174 ? 12.256 0.754 -9.811 1.00 89.19 174 GLY A CA 1
ATOM 1256 C C . GLY A 1 174 ? 11.097 0.696 -10.805 1.00 89.19 174 GLY A C 1
ATOM 1257 O O . GLY A 1 174 ? 11.137 1.280 -11.896 1.00 89.19 174 GLY A O 1
ATOM 1258 N N . THR A 1 175 ? 10.036 -0.022 -10.437 1.00 91.81 175 THR A N 1
ATOM 1259 C CA . THR A 1 175 ? 8.791 -0.073 -11.215 1.00 91.81 175 THR A CA 1
ATOM 1260 C C . THR A 1 175 ? 7.559 0.043 -10.340 1.00 91.81 175 THR A C 1
ATOM 1262 O O . THR A 1 175 ? 7.596 -0.238 -9.146 1.00 91.81 175 THR A O 1
ATOM 1265 N N . ILE A 1 176 ? 6.451 0.456 -10.956 1.00 94.44 176 ILE A N 1
ATOM 1266 C CA . ILE A 1 176 ? 5.146 0.555 -10.308 1.00 94.44 176 ILE A CA 1
ATOM 1267 C C . ILE A 1 176 ? 4.164 -0.309 -11.084 1.00 94.44 176 ILE A C 1
ATOM 1269 O O . ILE A 1 176 ? 3.802 0.007 -12.219 1.00 94.44 176 ILE A O 1
ATOM 1273 N N . GLN A 1 177 ? 3.688 -1.384 -10.472 1.00 96.25 177 GLN A N 1
ATOM 1274 C CA . GLN A 1 177 ? 2.590 -2.170 -11.007 1.00 96.25 177 GLN A CA 1
ATOM 1275 C C . GLN A 1 177 ? 1.255 -1.587 -10.548 1.00 96.25 177 GLN A C 1
ATOM 1277 O O . GLN A 1 177 ? 0.984 -1.489 -9.352 1.00 96.25 177 GLN A O 1
ATOM 1282 N N . VAL A 1 178 ? 0.380 -1.263 -11.498 1.00 96.25 178 VAL A N 1
ATOM 1283 C CA . VAL A 1 178 ? -0.992 -0.834 -11.206 1.00 96.25 178 VAL A CA 1
ATOM 1284 C C . VAL A 1 178 ? -1.933 -2.024 -11.323 1.00 96.25 178 VAL A C 1
ATOM 1286 O O . VAL A 1 178 ? -1.866 -2.777 -12.293 1.00 96.25 178 VAL A O 1
ATOM 1289 N N . VAL A 1 179 ? -2.849 -2.196 -10.378 1.00 96.56 179 VAL A N 1
ATOM 1290 C CA . VAL A 1 179 ? -3.938 -3.175 -10.477 1.00 96.56 179 VAL A CA 1
ATOM 1291 C C . VAL A 1 179 ? -5.270 -2.541 -10.091 1.00 96.56 179 VAL A C 1
ATOM 1293 O O . VAL A 1 179 ? -5.327 -1.597 -9.303 1.00 96.56 179 VAL A O 1
ATOM 1296 N N . ARG A 1 180 ? -6.361 -3.056 -10.656 1.00 96.56 180 ARG A N 1
ATOM 1297 C CA . ARG A 1 180 ? -7.725 -2.754 -10.228 1.00 96.56 180 ARG A CA 1
ATOM 1298 C C . ARG A 1 180 ? -8.304 -3.914 -9.432 1.00 96.56 180 ARG A C 1
ATOM 1300 O O . ARG A 1 180 ? -8.095 -5.073 -9.775 1.00 96.56 180 ARG A O 1
ATOM 1307 N N . VAL A 1 181 ? -9.050 -3.593 -8.388 1.00 96.00 181 VAL A N 1
ATOM 1308 C CA . VAL A 1 181 ? -9.629 -4.551 -7.450 1.00 96.00 181 VAL A CA 1
ATOM 1309 C C . VAL A 1 181 ? -11.138 -4.566 -7.628 1.00 96.00 181 VAL A C 1
ATOM 1311 O O . VAL A 1 181 ? -11.829 -3.596 -7.332 1.00 96.00 181 VAL A O 1
ATOM 1314 N N . GLU A 1 182 ? -11.670 -5.689 -8.079 1.00 96.00 182 GLU A N 1
ATOM 1315 C CA . GLU A 1 182 ? -13.104 -5.932 -8.088 1.00 96.00 182 GLU A CA 1
ATOM 1316 C C . GLU A 1 182 ? -13.499 -6.743 -6.859 1.00 96.00 182 GLU A C 1
ATOM 1318 O O . GLU A 1 182 ? -12.928 -7.797 -6.574 1.00 96.00 182 GLU A O 1
ATOM 1323 N N . ARG A 1 183 ? -14.512 -6.255 -6.145 1.00 92.44 183 ARG A N 1
ATOM 1324 C CA . ARG A 1 183 ? -15.148 -6.986 -5.051 1.00 92.44 183 ARG A CA 1
ATOM 1325 C C . ARG A 1 183 ? -16.091 -8.009 -5.667 1.00 92.44 183 ARG A C 1
ATOM 1327 O O . ARG A 1 183 ? -17.053 -7.637 -6.332 1.00 92.44 183 ARG A O 1
ATOM 1334 N N . THR A 1 184 ? -15.821 -9.283 -5.441 1.00 87.19 184 THR A N 1
ATOM 1335 C CA . THR A 1 184 ? -16.707 -10.377 -5.849 1.00 87.19 184 THR A CA 1
ATOM 1336 C C . THR A 1 184 ? -17.469 -10.858 -4.617 1.00 87.19 184 THR A C 1
ATOM 1338 O O . THR A 1 184 ? -16.931 -10.811 -3.514 1.00 87.19 184 THR A O 1
ATOM 1341 N N . GLY A 1 185 ? -18.726 -11.287 -4.764 1.00 79.25 185 GLY A N 1
ATOM 1342 C CA . GLY A 1 185 ? -19.574 -11.684 -3.629 1.00 79.25 185 GLY A CA 1
ATOM 1343 C C . GLY A 1 185 ? -18.870 -12.567 -2.582 1.00 79.25 185 GLY A C 1
ATOM 1344 O O . GLY A 1 185 ? -19.051 -12.307 -1.398 1.00 79.25 185 GLY A O 1
ATOM 1345 N N . PRO A 1 186 ? -18.042 -13.554 -2.979 1.00 82.12 186 PRO A N 1
ATOM 1346 C CA . PRO A 1 186 ? -17.086 -14.216 -2.097 1.00 82.12 186 PRO A CA 1
ATOM 1347 C C . PRO A 1 186 ? -15.625 -13.991 -2.543 1.00 82.12 186 PRO A C 1
ATOM 1349 O O . PRO A 1 186 ? -14.990 -14.905 -3.062 1.00 82.12 186 PRO A O 1
ATOM 1352 N N . GLY A 1 187 ? -15.063 -12.798 -2.329 1.00 87.06 187 GLY A N 1
ATOM 1353 C CA . GLY A 1 187 ? -13.621 -12.562 -2.487 1.00 87.06 187 GLY A CA 1
ATOM 1354 C C . GLY A 1 187 ? -13.254 -11.326 -3.299 1.00 87.06 187 GLY A C 1
ATOM 1355 O O . GLY A 1 187 ? -14.047 -10.402 -3.469 1.00 87.06 187 GLY A O 1
ATOM 1356 N N . LEU A 1 188 ? -12.035 -11.323 -3.831 1.00 93.31 188 LEU A N 1
ATOM 1357 C CA . LEU A 1 188 ? -11.501 -10.245 -4.655 1.00 93.31 188 LEU A CA 1
ATOM 1358 C C . LEU A 1 188 ? -11.019 -10.794 -5.998 1.00 93.31 188 LEU A C 1
ATOM 1360 O O . LEU A 1 188 ? -10.366 -11.835 -6.054 1.00 93.31 188 LEU A O 1
ATOM 1364 N N . ARG A 1 189 ? -11.291 -10.059 -7.078 1.00 94.06 189 ARG A N 1
ATOM 1365 C CA . ARG A 1 189 ? -10.702 -10.295 -8.397 1.00 94.06 189 ARG A CA 1
ATOM 1366 C C . ARG A 1 189 ? -9.749 -9.155 -8.736 1.00 94.06 189 ARG A C 1
ATOM 1368 O O . ARG A 1 189 ? -10.124 -7.986 -8.697 1.00 94.06 189 ARG A O 1
ATOM 1375 N N . ILE A 1 190 ? -8.512 -9.509 -9.074 1.00 94.38 190 ILE A N 1
ATOM 1376 C CA . ILE A 1 190 ? -7.477 -8.556 -9.476 1.00 94.38 190 ILE A CA 1
ATOM 1377 C C . ILE A 1 190 ? -7.474 -8.436 -10.998 1.00 94.38 190 ILE A C 1
ATOM 1379 O O . ILE A 1 190 ? -7.373 -9.436 -11.708 1.00 94.38 190 ILE A O 1
ATOM 1383 N N . HIS A 1 191 ? -7.568 -7.203 -11.483 1.00 95.25 191 HIS A N 1
ATOM 1384 C CA . HIS A 1 191 ? -7.457 -6.824 -12.888 1.00 95.25 191 HIS A CA 1
ATOM 1385 C C . HIS A 1 191 ? -6.137 -6.089 -13.093 1.00 95.25 191 HIS A C 1
ATOM 1387 O O . HIS A 1 191 ? -6.009 -4.934 -12.675 1.00 95.25 191 HIS A O 1
ATOM 1393 N N . PRO A 1 192 ? -5.136 -6.730 -13.698 1.00 92.19 192 PRO A N 1
ATOM 1394 C CA . PRO A 1 192 ? -3.846 -6.099 -13.911 1.00 92.19 192 PRO A CA 1
ATOM 1395 C C . PRO A 1 192 ? -3.952 -4.891 -14.839 1.00 92.19 192 PRO A C 1
ATOM 1397 O O . PRO A 1 192 ? -4.651 -4.916 -15.851 1.00 92.19 192 PRO A O 1
ATOM 1400 N N . GLY A 1 193 ? -3.262 -3.823 -14.462 1.00 92.31 193 GLY A N 1
ATOM 1401 C CA . GLY A 1 193 ? -3.086 -2.610 -15.244 1.00 92.31 193 GLY A CA 1
ATOM 1402 C C . GLY A 1 193 ? -1.642 -2.465 -15.736 1.00 92.31 193 GLY A C 1
ATOM 1403 O O . GLY A 1 193 ? -0.887 -3.442 -15.761 1.00 92.31 193 GLY A O 1
ATOM 1404 N N . PRO A 1 194 ? -1.235 -1.251 -16.140 1.00 92.19 194 PRO A N 1
ATOM 1405 C CA . PRO A 1 194 ? 0.107 -1.020 -16.658 1.00 92.19 194 PRO A CA 1
ATOM 1406 C C . PRO A 1 194 ? 1.191 -1.234 -15.595 1.00 92.19 194 PRO A C 1
ATOM 1408 O O . PRO A 1 194 ? 0.994 -0.945 -14.411 1.00 92.19 194 PRO A O 1
ATOM 1411 N N . ARG A 1 195 ? 2.364 -1.672 -16.063 1.00 92.81 195 ARG A N 1
ATOM 1412 C CA . ARG A 1 195 ? 3.638 -1.552 -15.348 1.00 92.81 195 ARG A CA 1
ATOM 1413 C C . ARG A 1 195 ? 4.301 -0.254 -15.788 1.00 92.81 195 ARG A C 1
ATOM 1415 O O . ARG A 1 195 ? 4.595 -0.085 -16.969 1.00 92.81 195 ARG A O 1
ATOM 1422 N N . LEU A 1 196 ? 4.502 0.652 -14.844 1.00 91.50 196 LEU A N 1
ATOM 1423 C CA . LEU A 1 196 ? 5.054 1.978 -15.069 1.00 91.50 196 LEU A CA 1
ATOM 1424 C C . LEU A 1 196 ? 6.516 2.003 -14.637 1.00 91.50 196 LEU A C 1
ATOM 1426 O O . LEU A 1 196 ? 6.901 1.420 -13.625 1.00 91.50 196 LEU A O 1
ATOM 1430 N N . THR A 1 197 ? 7.321 2.708 -15.411 1.00 89.50 197 THR A N 1
ATOM 1431 C CA . THR A 1 197 ? 8.743 2.958 -15.171 1.00 89.50 197 THR A CA 1
ATOM 1432 C C . THR A 1 197 ? 9.039 4.407 -15.529 1.00 89.50 197 THR A C 1
ATOM 1434 O O . THR A 1 197 ? 8.248 5.054 -16.221 1.00 89.50 197 THR A O 1
ATOM 1437 N N . GLN A 1 198 ? 10.215 4.909 -15.165 1.00 85.31 198 GLN A N 1
ATOM 1438 C CA . GLN A 1 198 ? 10.637 6.247 -15.587 1.00 85.31 198 GLN A CA 1
ATOM 1439 C C . GLN A 1 198 ? 10.856 6.386 -17.111 1.00 85.31 198 GLN A C 1
ATOM 1441 O O . GLN A 1 198 ? 11.035 7.494 -17.603 1.00 85.31 198 GLN A O 1
ATOM 1446 N N . ALA A 1 199 ? 10.822 5.283 -17.872 1.00 84.62 199 ALA A N 1
ATOM 1447 C CA . ALA A 1 199 ? 10.799 5.291 -19.341 1.00 84.62 199 ALA A CA 1
ATOM 1448 C C . ALA A 1 199 ? 9.399 5.149 -19.947 1.00 84.62 199 ALA A C 1
ATOM 1450 O O . ALA A 1 199 ? 9.262 5.109 -21.170 1.00 84.62 199 ALA A O 1
ATOM 1451 N N . 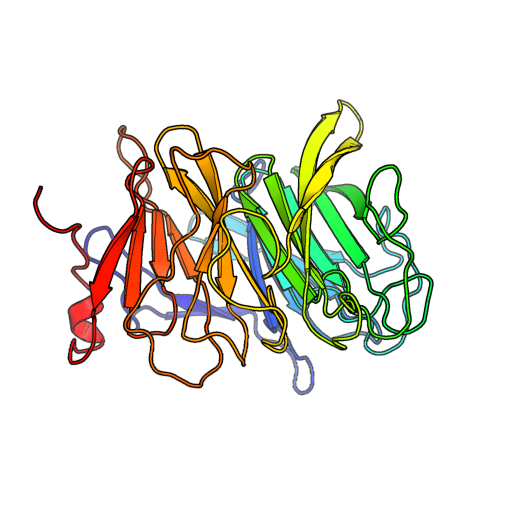SER A 1 200 ? 8.356 5.026 -19.128 1.00 87.19 200 SER A N 1
ATOM 1452 C CA . SER A 1 200 ? 6.998 4.938 -19.654 1.00 87.19 200 SER A CA 1
ATOM 1453 C C . SER A 1 200 ? 6.606 6.245 -20.361 1.00 87.19 200 SER A C 1
ATOM 1455 O O . SER A 1 200 ? 7.020 7.324 -19.928 1.00 87.19 200 SER A O 1
ATOM 1457 N N . PRO A 1 201 ? 5.813 6.184 -21.447 1.00 83.25 201 PRO A N 1
ATOM 1458 C CA . PRO A 1 201 ? 5.390 7.377 -22.171 1.00 83.25 201 PRO A CA 1
ATOM 1459 C C . PRO A 1 201 ? 4.725 8.407 -21.254 1.00 83.25 201 PRO A C 1
ATOM 1461 O O . PRO A 1 201 ? 3.852 8.075 -20.456 1.00 83.25 201 PRO A O 1
ATOM 1464 N N . GLY A 1 202 ? 5.133 9.671 -21.379 1.00 79.31 202 GLY A N 1
ATOM 1465 C CA . GLY A 1 202 ? 4.587 10.763 -20.573 1.00 79.31 202 GLY A CA 1
ATOM 1466 C C . GLY A 1 202 ? 5.087 10.808 -19.126 1.00 79.31 202 GLY A C 1
ATOM 1467 O O . GLY A 1 202 ? 4.579 11.624 -18.364 1.00 79.31 202 GLY A O 1
ATOM 1468 N N . VAL A 1 203 ? 6.066 9.981 -18.740 1.00 85.00 203 VAL A N 1
ATOM 1469 C CA . VAL A 1 203 ? 6.725 10.056 -17.428 1.00 85.00 203 VAL A CA 1
ATOM 1470 C C . VAL A 1 203 ? 8.001 10.893 -17.536 1.00 85.00 203 VAL A C 1
ATOM 1472 O O . VAL A 1 203 ? 8.892 10.541 -18.308 1.00 85.00 203 VAL A O 1
ATOM 1475 N N . PRO A 1 204 ? 8.133 12.001 -16.784 1.00 79.81 204 PRO A N 1
ATOM 1476 C CA . PRO A 1 204 ? 9.341 12.815 -16.830 1.00 79.81 204 PRO A CA 1
ATOM 1477 C C . PRO A 1 204 ? 10.561 12.091 -16.254 1.00 79.81 204 PRO A C 1
ATOM 1479 O O . PRO A 1 204 ? 10.524 11.548 -15.149 1.00 79.81 204 PRO A O 1
ATOM 1482 N N . GLY A 1 205 ? 11.693 12.204 -16.944 1.00 76.81 205 GLY A N 1
ATOM 1483 C CA . GLY A 1 205 ? 12.982 11.694 -16.480 1.00 76.81 205 GLY A CA 1
ATOM 1484 C C . GLY A 1 205 ? 13.657 10.793 -17.506 1.00 76.81 205 GLY A C 1
ATOM 1485 O O . GLY A 1 205 ? 13.265 10.740 -18.668 1.00 76.81 205 GLY A O 1
ATOM 1486 N N . ARG A 1 206 ? 14.725 10.123 -17.075 1.00 74.06 206 ARG A N 1
ATOM 1487 C CA . ARG A 1 206 ? 15.441 9.107 -17.851 1.00 74.06 206 ARG A CA 1
ATOM 1488 C C . ARG A 1 206 ? 15.614 7.884 -16.965 1.00 74.06 206 ARG A C 1
ATOM 1490 O O . ARG A 1 206 ? 15.806 8.049 -15.767 1.00 74.06 206 ARG A O 1
ATOM 1497 N N . LEU A 1 207 ? 15.598 6.693 -17.558 1.00 72.62 207 LEU A N 1
ATOM 1498 C CA . LEU A 1 207 ? 16.002 5.463 -16.871 1.00 72.62 207 LEU A CA 1
ATOM 1499 C C . LEU A 1 207 ? 17.376 5.658 -16.218 1.00 72.62 207 LEU A C 1
ATOM 1501 O O . LEU A 1 207 ? 18.335 6.013 -16.905 1.00 72.62 207 LEU A O 1
ATOM 1505 N N . GLY A 1 208 ? 17.445 5.451 -14.904 1.00 62.75 208 GLY A N 1
ATOM 1506 C CA . GLY A 1 208 ? 18.665 5.643 -14.121 1.00 62.75 208 GLY A CA 1
ATOM 1507 C C . GLY A 1 208 ? 18.459 6.293 -12.754 1.00 62.75 208 GLY A C 1
ATOM 1508 O O . GLY A 1 208 ? 19.419 6.345 -11.995 1.00 62.75 208 GLY A O 1
ATOM 1509 N N . ALA A 1 209 ? 17.256 6.772 -12.409 1.00 60.53 209 ALA A N 1
ATOM 1510 C CA . ALA A 1 209 ? 16.961 7.062 -11.008 1.00 60.53 209 ALA A CA 1
ATOM 1511 C C . ALA A 1 209 ? 16.838 5.738 -10.248 1.00 60.53 209 ALA A C 1
ATOM 1513 O O . ALA A 1 209 ? 16.019 4.896 -10.614 1.00 60.53 209 ALA A O 1
ATOM 1514 N N . HIS A 1 210 ? 17.659 5.569 -9.218 1.00 69.31 210 HIS A N 1
ATOM 1515 C CA . HIS A 1 210 ? 17.521 4.467 -8.279 1.00 69.31 210 HIS A CA 1
ATOM 1516 C C . HIS A 1 210 ? 16.184 4.622 -7.534 1.00 69.31 210 HIS A C 1
ATOM 1518 O O . HIS A 1 210 ? 15.832 5.721 -7.088 1.00 69.31 210 HIS A O 1
ATOM 1524 N N . ASP A 1 211 ? 15.429 3.528 -7.471 1.00 74.69 211 ASP A N 1
ATOM 1525 C CA . ASP A 1 211 ? 14.212 3.364 -6.675 1.00 74.69 211 ASP A CA 1
ATOM 1526 C C . ASP A 1 211 ? 12.969 4.149 -7.165 1.00 74.69 211 ASP A C 1
ATOM 1528 O O . ASP A 1 211 ? 12.210 4.703 -6.363 1.00 74.69 211 ASP A O 1
ATOM 1532 N N . PHE A 1 212 ? 12.705 4.225 -8.482 1.00 86.38 212 PHE A N 1
ATOM 1533 C CA . PHE A 1 212 ? 11.422 4.765 -8.970 1.00 86.38 212 PHE A CA 1
ATOM 1534 C C . PHE A 1 212 ? 10.236 3.990 -8.376 1.00 86.38 212 PHE A C 1
ATOM 1536 O O . PHE A 1 212 ? 10.049 2.803 -8.640 1.00 86.38 212 PHE A O 1
ATOM 1543 N N . GLY A 1 213 ? 9.392 4.694 -7.620 1.00 87.06 213 GLY A N 1
ATOM 1544 C CA . GLY A 1 213 ? 8.265 4.081 -6.927 1.00 87.06 213 GLY A CA 1
ATOM 1545 C C . GLY A 1 213 ? 8.612 3.534 -5.545 1.00 87.06 213 GLY A C 1
ATOM 1546 O O . GLY A 1 213 ? 7.805 2.793 -4.988 1.00 87.06 213 GLY A O 1
ATOM 1547 N N . ALA A 1 214 ? 9.750 3.924 -4.959 1.00 86.50 214 ALA A N 1
ATOM 1548 C CA . ALA A 1 214 ? 10.049 3.694 -3.542 1.00 86.50 214 ALA A CA 1
ATOM 1549 C C . ALA A 1 214 ? 8.949 4.234 -2.622 1.00 86.50 214 ALA A C 1
ATOM 1551 O O . ALA A 1 214 ? 8.691 3.678 -1.559 1.00 86.50 214 ALA A O 1
ATOM 1552 N N . GLU A 1 215 ? 8.267 5.289 -3.060 1.00 86.56 215 GLU A N 1
ATOM 1553 C CA . GLU A 1 215 ? 7.132 5.872 -2.365 1.00 86.56 215 GLU A CA 1
ATOM 1554 C C . GLU A 1 215 ? 6.017 6.204 -3.351 1.00 86.56 215 GLU A C 1
ATOM 1556 O O . GLU A 1 215 ? 6.275 6.677 -4.463 1.00 86.56 215 GLU A O 1
ATOM 1561 N N . LEU A 1 216 ? 4.772 5.947 -2.944 1.00 90.38 216 LEU A N 1
ATOM 1562 C CA . LEU A 1 216 ? 3.610 6.008 -3.824 1.00 90.38 216 LEU A CA 1
ATOM 1563 C C . LEU A 1 216 ? 2.414 6.667 -3.151 1.00 90.38 216 LEU A C 1
ATOM 1565 O O . LEU A 1 216 ? 2.043 6.326 -2.028 1.00 90.38 216 LEU A O 1
ATOM 1569 N N . LEU A 1 217 ? 1.714 7.494 -3.921 1.00 90.12 217 LEU A N 1
ATOM 1570 C CA . LEU A 1 217 ? 0.361 7.926 -3.612 1.00 90.12 217 LEU A CA 1
ATOM 1571 C C . LEU A 1 217 ? -0.546 7.855 -4.840 1.00 90.12 217 LEU A C 1
ATOM 1573 O O . LEU A 1 217 ? -0.410 8.655 -5.763 1.00 90.12 217 LEU A O 1
ATOM 1577 N N . VAL A 1 218 ? -1.511 6.933 -4.850 1.00 91.12 218 VAL A N 1
ATOM 1578 C CA . VAL A 1 218 ? -2.568 6.925 -5.865 1.00 91.12 218 VAL A CA 1
ATOM 1579 C C . VAL A 1 218 ? -3.513 8.093 -5.618 1.00 91.12 218 VAL A C 1
ATOM 1581 O O . VAL A 1 218 ? -4.115 8.190 -4.553 1.00 91.12 218 VAL A O 1
ATOM 1584 N N . THR A 1 219 ? -3.693 8.945 -6.624 1.00 88.31 219 THR A N 1
ATOM 1585 C CA . THR A 1 219 ? -4.621 10.077 -6.554 1.00 88.31 219 THR A CA 1
ATOM 1586 C C . THR A 1 219 ? -5.216 10.405 -7.928 1.00 88.31 219 THR A C 1
ATOM 1588 O O . THR A 1 219 ? -4.909 9.772 -8.949 1.00 88.31 219 THR A O 1
ATOM 1591 N N . LYS A 1 220 ? -6.121 11.380 -7.967 1.00 86.12 220 LYS A N 1
ATOM 1592 C CA . LYS A 1 220 ? -6.667 11.937 -9.200 1.00 86.12 220 LYS A CA 1
ATOM 1593 C C . LYS A 1 220 ? -5.767 13.086 -9.654 1.00 86.12 220 LYS A C 1
ATOM 1595 O O . LYS A 1 220 ? -5.660 14.100 -8.981 1.00 86.12 220 LYS A O 1
ATOM 1600 N N . LEU A 1 221 ? -5.103 12.908 -10.794 1.00 83.81 221 LEU A N 1
ATOM 1601 C CA . LEU A 1 221 ? -4.136 13.885 -11.308 1.00 83.81 221 LEU A CA 1
ATOM 1602 C C . LEU A 1 221 ? -4.813 15.014 -12.089 1.00 83.81 221 LEU A C 1
ATOM 1604 O O . LEU A 1 221 ? -4.398 16.164 -12.001 1.00 83.81 221 LEU A O 1
ATOM 1608 N N . CYS A 1 222 ? -5.848 14.666 -12.858 1.00 83.31 222 CYS A N 1
ATOM 1609 C CA . CYS A 1 222 ? -6.630 15.599 -13.665 1.00 83.31 222 CYS A CA 1
ATOM 1610 C C . CYS A 1 222 ? -8.108 15.185 -13.678 1.00 83.31 222 CYS A C 1
ATOM 1612 O O . CYS A 1 222 ? -8.471 14.076 -13.260 1.00 83.31 222 CYS A O 1
ATOM 1614 N N . ALA A 1 223 ? -8.978 16.017 -14.258 1.00 80.25 223 ALA A N 1
ATOM 1615 C CA . ALA A 1 223 ? -10.358 15.640 -14.553 1.00 80.25 223 ALA A CA 1
ATOM 1616 C C . ALA A 1 223 ? -10.428 14.253 -15.238 1.00 80.25 223 ALA A C 1
ATOM 1618 O O . ALA A 1 223 ? -9.875 14.029 -16.314 1.00 80.25 223 ALA A O 1
ATOM 1619 N N . ARG A 1 224 ? -11.095 13.299 -14.570 1.00 81.12 224 ARG A N 1
ATOM 1620 C CA . ARG A 1 224 ? -11.266 11.885 -14.978 1.00 81.12 224 ARG A CA 1
ATOM 1621 C C . ARG A 1 224 ? -9.980 11.049 -15.122 1.00 81.12 224 ARG A C 1
ATOM 1623 O O . ARG A 1 224 ? -10.085 9.875 -15.466 1.00 81.12 224 ARG A O 1
ATOM 1630 N N . THR A 1 225 ? -8.803 11.584 -14.800 1.00 87.31 225 THR A N 1
ATOM 1631 C CA . THR A 1 225 ? -7.528 10.859 -14.921 1.00 87.31 225 THR A CA 1
ATOM 1632 C C . THR A 1 225 ? -6.967 10.523 -13.548 1.00 87.31 225 THR A C 1
ATOM 1634 O O . THR A 1 225 ? -6.678 11.410 -12.748 1.00 87.31 225 THR A O 1
ATOM 1637 N N . HIS A 1 226 ? -6.801 9.229 -13.291 1.00 90.06 226 HIS A N 1
ATOM 1638 C CA . HIS A 1 226 ? -6.119 8.732 -12.100 1.00 90.06 226 HIS A CA 1
ATOM 1639 C C . HIS A 1 226 ? -4.661 8.437 -12.427 1.00 90.06 226 HIS A C 1
ATOM 1641 O O . HIS A 1 226 ? -4.320 8.066 -13.555 1.00 90.06 226 HIS A O 1
ATOM 1647 N N . GLY A 1 227 ? -3.818 8.563 -11.419 1.00 92.06 227 GLY A N 1
ATOM 1648 C CA . GLY A 1 227 ? -2.415 8.233 -11.518 1.00 92.06 227 GLY A CA 1
ATOM 1649 C C . GLY A 1 227 ? -1.808 8.054 -10.144 1.00 92.06 227 GLY A C 1
ATOM 1650 O O . GLY A 1 227 ? -2.512 7.846 -9.154 1.00 92.06 227 GLY A O 1
ATOM 1651 N N . VAL A 1 228 ? -0.492 8.147 -10.101 1.00 91.25 228 VAL A N 1
ATOM 1652 C CA . VAL A 1 228 ? 0.289 8.040 -8.881 1.00 91.25 228 VAL A CA 1
ATOM 1653 C C . VAL A 1 228 ? 1.252 9.211 -8.787 1.00 91.25 228 VAL A C 1
ATOM 1655 O O . VAL A 1 228 ? 1.817 9.636 -9.794 1.00 91.25 228 VAL A O 1
ATOM 1658 N N . ILE A 1 229 ? 1.413 9.754 -7.587 1.00 88.81 229 ILE A N 1
ATOM 1659 C CA . ILE A 1 229 ? 2.577 10.556 -7.235 1.00 88.81 229 ILE A CA 1
ATOM 1660 C C . ILE A 1 229 ? 3.645 9.565 -6.779 1.00 88.81 229 ILE A C 1
ATOM 1662 O O . ILE A 1 229 ? 3.405 8.792 -5.854 1.00 88.81 229 ILE A O 1
ATOM 1666 N N . ALA A 1 230 ? 4.775 9.540 -7.475 1.00 87.88 230 ALA A N 1
ATOM 1667 C CA . ALA A 1 230 ? 5.872 8.618 -7.228 1.00 87.88 230 ALA A CA 1
ATOM 1668 C C . ALA A 1 230 ? 7.149 9.384 -6.884 1.00 87.88 230 ALA A C 1
ATOM 1670 O O . ALA A 1 230 ? 7.504 10.334 -7.588 1.00 87.88 230 ALA A O 1
ATOM 1671 N N . ALA A 1 231 ? 7.852 8.941 -5.847 1.00 80.81 231 ALA A N 1
ATOM 1672 C CA . ALA A 1 231 ? 9.173 9.440 -5.477 1.00 80.81 231 ALA A CA 1
ATOM 1673 C C . ALA A 1 231 ? 10.192 8.298 -5.364 1.00 80.81 231 ALA A C 1
ATOM 1675 O O . ALA A 1 231 ? 9.835 7.117 -5.369 1.00 80.81 231 ALA A O 1
ATOM 1676 N N . GLY A 1 232 ? 11.467 8.682 -5.314 1.00 73.38 232 GLY A N 1
ATOM 1677 C CA . GLY A 1 232 ? 12.619 7.796 -5.161 1.00 73.38 232 GLY A CA 1
ATOM 1678 C C . GLY A 1 232 ? 13.887 8.591 -4.853 1.00 73.38 232 GLY A C 1
ATOM 1679 O O . GLY A 1 232 ? 13.970 9.778 -5.190 1.00 73.38 232 GLY A O 1
ATOM 1680 N N . SER A 1 233 ? 14.872 7.936 -4.239 1.00 61.09 233 SER A N 1
ATOM 1681 C CA . SER A 1 233 ? 16.119 8.538 -3.736 1.00 61.09 233 SER A CA 1
ATOM 1682 C C . SER A 1 233 ? 16.929 9.272 -4.822 1.00 61.09 233 SER A C 1
ATOM 1684 O O . SER A 1 233 ? 17.587 10.272 -4.538 1.00 61.09 233 SER A O 1
ATOM 1686 N N . GLY A 1 234 ? 16.824 8.837 -6.085 1.00 58.00 234 GLY A N 1
ATOM 1687 C CA . GLY A 1 234 ? 17.452 9.477 -7.250 1.00 58.00 234 GLY A CA 1
ATOM 1688 C C . GLY A 1 234 ? 16.546 10.411 -8.064 1.00 58.00 234 GLY A C 1
ATOM 1689 O O . GLY A 1 234 ? 16.955 10.920 -9.112 1.00 58.00 234 GLY A O 1
ATOM 1690 N N . THR A 1 235 ? 15.296 10.625 -7.650 1.00 60.94 235 THR A N 1
ATOM 1691 C CA . THR A 1 235 ? 14.384 11.527 -8.364 1.00 60.94 235 THR A CA 1
ATOM 1692 C C . THR A 1 235 ? 14.674 12.979 -7.975 1.00 60.94 235 THR A C 1
ATOM 1694 O O . THR A 1 235 ? 14.916 13.283 -6.812 1.00 60.94 235 THR A O 1
ATOM 1697 N N . ARG A 1 236 ? 14.641 13.923 -8.932 1.00 67.75 236 ARG A N 1
ATOM 1698 C CA . ARG A 1 236 ? 14.730 15.373 -8.640 1.00 67.75 236 ARG A CA 1
ATOM 1699 C C . ARG A 1 236 ? 13.431 15.888 -7.987 1.00 67.75 236 ARG A C 1
ATOM 1701 O O . ARG A 1 236 ? 12.852 16.848 -8.478 1.00 67.75 236 ARG A O 1
ATOM 1708 N N . GLY A 1 237 ? 12.910 15.190 -6.984 1.00 72.38 237 GLY A N 1
ATOM 1709 C CA . GLY A 1 237 ? 11.568 15.377 -6.442 1.00 72.38 237 GLY A CA 1
ATOM 1710 C C . GLY A 1 237 ? 10.508 14.488 -7.106 1.00 72.38 237 GLY A C 1
ATOM 1711 O O . GLY A 1 237 ? 10.772 13.855 -8.142 1.00 72.38 237 GLY A O 1
ATOM 1712 N N . PRO A 1 238 ? 9.302 14.456 -6.520 1.00 80.19 238 PRO A N 1
ATOM 1713 C CA . PRO A 1 238 ? 8.254 13.521 -6.893 1.00 80.19 238 PRO A CA 1
ATOM 1714 C C . PRO A 1 238 ? 7.679 13.830 -8.279 1.00 80.19 238 PRO A C 1
ATOM 1716 O O . PRO A 1 238 ? 7.729 14.950 -8.801 1.00 80.19 238 PRO A O 1
ATOM 1719 N N . LEU A 1 239 ? 7.101 12.801 -8.881 1.00 85.25 239 LEU A N 1
ATOM 1720 C CA . LEU A 1 239 ? 6.548 12.815 -10.224 1.00 85.25 239 LEU A CA 1
ATOM 1721 C C . LEU A 1 239 ? 5.078 12.435 -10.168 1.00 85.25 239 LEU A C 1
ATOM 1723 O O . LEU A 1 239 ? 4.712 11.435 -9.563 1.00 85.25 239 LEU A O 1
ATOM 1727 N N . THR A 1 240 ? 4.241 13.182 -10.872 1.00 87.94 240 THR A N 1
ATOM 1728 C CA . THR A 1 240 ? 2.901 12.710 -11.224 1.00 87.94 240 THR A CA 1
ATOM 1729 C C . THR A 1 240 ? 3.010 11.781 -12.426 1.00 87.94 240 THR A C 1
ATOM 1731 O O . THR A 1 240 ? 3.693 12.089 -13.402 1.00 87.94 240 THR A O 1
ATOM 1734 N N . VAL A 1 241 ? 2.359 10.626 -12.344 1.00 90.81 241 VAL A N 1
ATOM 1735 C CA . VAL A 1 241 ? 2.448 9.553 -13.334 1.00 90.81 241 VAL A CA 1
ATOM 1736 C C . VAL A 1 241 ? 1.034 9.043 -13.626 1.00 90.81 241 VAL A C 1
ATOM 1738 O O . VAL A 1 241 ? 0.441 8.371 -12.778 1.00 90.81 241 VAL A O 1
ATOM 1741 N N . PRO A 1 242 ? 0.439 9.361 -14.788 1.00 91.62 242 PRO A N 1
ATOM 1742 C CA . PRO A 1 242 ? -0.899 8.891 -15.126 1.00 91.62 242 PRO A CA 1
ATOM 1743 C C . PRO A 1 242 ? -0.910 7.376 -15.369 1.00 91.62 242 PRO A C 1
ATOM 1745 O O . PRO A 1 242 ? 0.020 6.809 -15.934 1.00 91.62 242 PRO A O 1
ATOM 1748 N N . PHE A 1 243 ? -2.006 6.707 -15.001 1.00 91.00 243 PHE A N 1
ATOM 1749 C CA . PHE A 1 243 ? -2.192 5.273 -15.286 1.00 91.00 243 PHE A CA 1
ATOM 1750 C C . PHE A 1 243 ? -2.575 4.980 -16.740 1.00 91.00 243 PHE A C 1
ATOM 1752 O O . PHE A 1 243 ? -2.778 3.831 -17.118 1.00 91.00 243 PHE A O 1
ATOM 1759 N N . SER 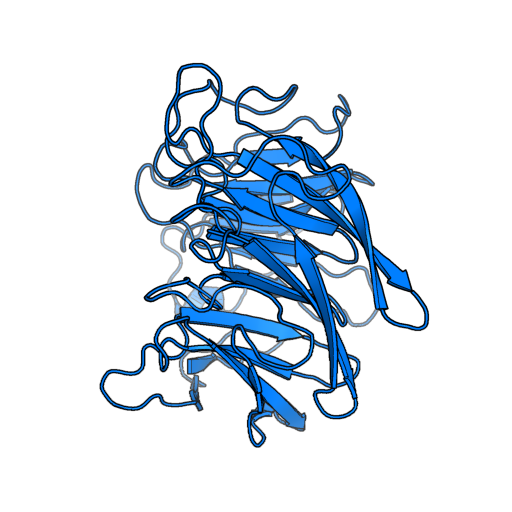A 1 244 ? -2.735 6.015 -17.553 1.00 84.06 244 SER A N 1
ATOM 1760 C CA . SER A 1 244 ? -3.044 5.909 -18.972 1.00 84.06 244 SER A CA 1
ATOM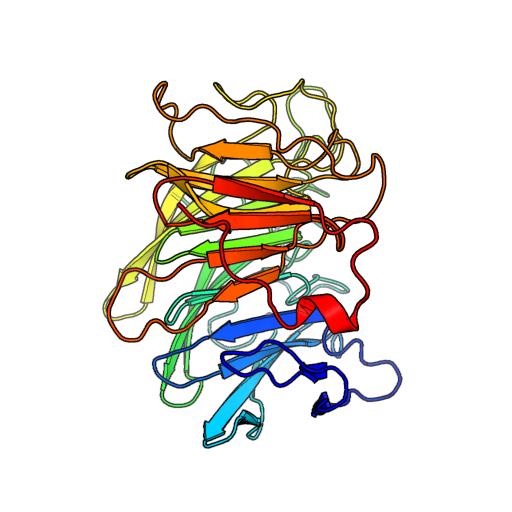 1761 C C . SER A 1 244 ? -2.132 6.843 -19.744 1.00 84.06 244 SER A C 1
ATOM 1763 O O . SER A 1 244 ? -1.865 7.944 -19.267 1.00 84.06 244 SER A O 1
ATOM 1765 N N . ASN A 1 245 ? -1.773 6.476 -20.972 1.00 70.06 245 ASN A N 1
ATOM 1766 C CA . ASN A 1 245 ? -1.000 7.319 -21.892 1.00 70.06 245 ASN A CA 1
ATOM 1767 C C . ASN A 1 245 ? -1.830 8.492 -22.465 1.00 70.06 245 ASN A C 1
ATOM 1769 O O . ASN A 1 245 ? -1.713 8.842 -23.637 1.00 70.06 245 ASN A O 1
ATOM 1773 N N . ALA A 1 246 ? -2.725 9.077 -21.665 1.00 65.00 246 ALA A N 1
ATOM 1774 C CA . ALA A 1 246 ? -3.578 10.175 -22.080 1.00 65.00 246 ALA A CA 1
ATOM 1775 C C . ALA A 1 246 ? -2.736 11.449 -22.226 1.00 65.00 246 ALA A C 1
ATOM 1777 O O . ALA A 1 246 ? -2.295 12.036 -21.241 1.00 65.00 246 ALA A O 1
ATOM 1778 N N . THR A 1 247 ? -2.581 11.923 -23.460 1.00 67.25 247 THR A N 1
ATOM 1779 C CA . THR A 1 247 ? -1.861 13.166 -23.789 1.00 67.25 247 THR A CA 1
ATOM 1780 C C . THR A 1 247 ? -2.440 14.410 -23.113 1.00 67.25 247 THR A C 1
ATOM 1782 O O . THR A 1 247 ? -1.746 15.409 -22.979 1.00 67.25 247 THR A O 1
ATOM 1785 N N . ARG A 1 248 ? -3.698 14.353 -22.652 1.00 78.69 248 ARG A N 1
ATOM 1786 C CA . ARG A 1 248 ? -4.382 15.464 -21.966 1.00 78.69 248 ARG A CA 1
ATOM 1787 C C . ARG A 1 248 ? -3.967 15.647 -20.503 1.00 78.69 248 ARG A C 1
ATOM 1789 O O . ARG A 1 248 ? -4.310 16.663 -19.915 1.00 78.69 248 ARG A O 1
ATOM 1796 N N . CYS A 1 249 ? -3.292 14.666 -19.909 1.00 82.50 249 CYS A N 1
ATOM 1797 C CA . CYS A 1 249 ? -2.818 14.720 -18.527 1.00 82.50 249 CYS A CA 1
ATOM 1798 C C . CYS A 1 249 ? -1.444 14.035 -18.445 1.00 82.50 249 CYS A C 1
ATOM 1800 O O . CYS A 1 249 ? -1.342 12.936 -17.893 1.00 82.50 249 CYS A O 1
ATOM 1802 N N . PRO A 1 250 ? -0.405 14.617 -19.076 1.00 84.25 250 PRO A N 1
ATOM 1803 C CA . PRO A 1 250 ? 0.930 14.043 -19.041 1.00 84.25 250 PRO A CA 1
ATOM 1804 C C . PRO A 1 250 ? 1.484 14.092 -17.617 1.00 84.25 250 PRO A C 1
ATOM 1806 O O . PRO A 1 250 ? 1.135 14.968 -16.822 1.00 84.25 250 PRO A O 1
ATOM 1809 N N . GLY A 1 251 ? 2.375 13.156 -17.304 1.00 86.12 251 GLY A N 1
ATOM 1810 C CA . GLY A 1 251 ? 3.120 13.216 -16.062 1.00 86.12 251 GLY A CA 1
ATOM 1811 C C . GLY A 1 251 ? 4.011 14.453 -16.024 1.00 86.12 251 GLY A C 1
ATOM 1812 O O . GLY A 1 251 ? 4.583 14.870 -17.032 1.00 86.12 251 GLY A O 1
ATOM 1813 N N . ARG A 1 252 ? 4.135 15.045 -14.841 1.00 86.38 252 ARG A N 1
ATOM 1814 C CA . ARG A 1 252 ? 4.982 16.212 -14.574 1.00 86.38 252 ARG A CA 1
ATOM 1815 C C . ARG A 1 252 ? 5.709 16.062 -13.247 1.00 86.38 252 ARG A C 1
ATOM 1817 O O . ARG A 1 252 ? 5.214 15.401 -12.331 1.00 86.38 252 ARG A O 1
ATOM 1824 N N . ARG A 1 253 ? 6.870 16.699 -13.142 1.00 83.19 253 ARG A N 1
ATOM 1825 C CA . ARG A 1 253 ? 7.588 16.853 -11.877 1.00 83.19 253 ARG A CA 1
ATOM 1826 C C . ARG A 1 253 ? 6.848 17.850 -10.995 1.00 83.19 253 ARG A C 1
ATOM 1828 O O . ARG A 1 253 ? 6.292 18.819 -11.506 1.00 83.19 253 ARG A O 1
ATOM 1835 N N . LEU A 1 254 ? 6.810 17.590 -9.694 1.00 76.88 254 LEU A N 1
ATOM 1836 C CA . LEU A 1 254 ? 6.405 18.598 -8.721 1.00 76.88 254 LEU A CA 1
ATOM 1837 C C . LEU A 1 254 ? 7.705 19.245 -8.228 1.00 76.88 254 LEU A C 1
ATOM 1839 O O . LEU A 1 254 ? 8.435 18.656 -7.432 1.00 76.88 254 LEU A O 1
ATOM 1843 N N . ASP A 1 255 ? 8.058 20.387 -8.817 1.00 63.69 255 ASP A N 1
ATOM 1844 C CA . ASP A 1 255 ? 9.310 21.094 -8.519 1.00 63.69 255 ASP A CA 1
ATOM 1845 C C . ASP A 1 255 ? 9.331 21.627 -7.080 1.00 63.69 255 ASP A C 1
ATOM 1847 O O . ASP A 1 255 ? 8.271 21.813 -6.493 1.00 63.69 255 ASP A O 1
ATOM 1851 N N . GLY A 1 256 ? 10.528 21.896 -6.537 1.00 54.94 256 GLY A N 1
ATOM 1852 C CA . GLY A 1 256 ? 10.759 22.608 -5.270 1.00 54.94 256 GLY A CA 1
ATOM 1853 C C . GLY A 1 256 ? 10.788 21.771 -3.986 1.00 54.94 256 GLY A C 1
ATOM 1854 O O . GLY A 1 256 ? 10.906 22.352 -2.913 1.00 54.94 256 GLY A O 1
ATOM 1855 N N . ALA A 1 257 ? 10.725 20.443 -4.082 1.00 50.41 257 ALA A N 1
ATOM 1856 C CA . ALA A 1 257 ? 11.159 19.572 -2.991 1.00 50.41 257 ALA A CA 1
ATOM 1857 C C . ALA A 1 257 ? 12.700 19.591 -2.908 1.00 50.41 257 ALA A C 1
ATOM 1859 O O . ALA A 1 257 ? 13.338 19.491 -3.967 1.00 50.41 257 ALA A O 1
ATOM 1860 N N . PRO A 1 258 ? 13.325 19.724 -1.720 1.00 46.66 258 PRO A N 1
ATOM 1861 C CA . PRO A 1 258 ? 14.778 19.692 -1.608 1.00 46.66 258 PRO A CA 1
ATOM 1862 C C . PRO A 1 258 ? 15.345 18.422 -2.255 1.00 46.66 258 PRO A C 1
ATOM 1864 O O . PRO A 1 258 ? 14.790 17.325 -2.157 1.00 46.66 258 PRO A O 1
ATOM 1867 N N . HIS A 1 259 ? 16.450 18.592 -2.980 1.00 49.00 259 HIS A N 1
ATOM 1868 C CA . HIS A 1 259 ? 17.182 17.481 -3.569 1.00 49.00 259 HIS A CA 1
ATOM 1869 C C . HIS A 1 259 ? 17.880 16.697 -2.453 1.00 49.00 259 HIS A C 1
ATOM 1871 O O . HIS A 1 259 ? 18.823 17.195 -1.847 1.00 49.00 259 HIS A O 1
ATOM 1877 N N . GLY A 1 260 ? 17.421 15.468 -2.213 1.00 45.81 260 GLY A N 1
ATOM 1878 C CA . GLY A 1 260 ? 17.997 14.559 -1.223 1.00 45.81 260 GLY A CA 1
ATOM 1879 C C . GLY A 1 260 ? 17.199 14.516 0.081 1.00 45.81 260 GLY A C 1
ATOM 1880 O O . GLY A 1 260 ? 17.007 15.527 0.748 1.00 45.81 260 GLY A O 1
ATOM 1881 N N . GLY A 1 261 ? 16.739 13.317 0.435 1.00 49.78 261 GLY A N 1
ATOM 1882 C CA . GLY A 1 261 ? 15.960 13.030 1.640 1.00 49.78 261 GLY A CA 1
ATOM 1883 C C . GLY A 1 261 ? 14.918 11.943 1.374 1.00 49.78 261 GLY A C 1
ATOM 1884 O O . GLY A 1 261 ? 14.468 11.790 0.239 1.00 49.78 261 GLY A O 1
ATOM 1885 N N . SER A 1 262 ? 14.549 11.175 2.406 1.00 50.50 262 SER A N 1
ATOM 1886 C CA . SER A 1 262 ? 13.361 10.315 2.336 1.00 50.50 262 SER A CA 1
ATOM 1887 C C . SER A 1 262 ? 12.153 11.229 2.183 1.00 50.50 262 SER A C 1
ATOM 1889 O O . SER A 1 262 ? 11.973 12.138 2.996 1.00 50.50 262 SER A O 1
ATOM 1891 N N . GLN A 1 263 ? 11.355 11.021 1.142 1.00 56.41 263 GLN A N 1
ATOM 1892 C CA . GLN A 1 263 ? 10.080 11.708 1.031 1.00 56.41 263 GLN A CA 1
ATOM 1893 C C . GLN A 1 263 ? 9.081 10.931 1.904 1.00 56.41 263 GLN A C 1
ATOM 1895 O O . GLN A 1 263 ? 9.391 9.881 2.481 1.00 56.41 263 GLN A O 1
ATOM 1900 N N . SER A 1 264 ? 7.923 11.503 2.192 1.00 60.38 264 SER A N 1
ATOM 1901 C CA . SER A 1 264 ? 6.893 10.771 2.926 1.00 60.38 264 SER A CA 1
ATOM 1902 C C . SER A 1 264 ? 5.552 11.346 2.561 1.00 60.38 264 SER A C 1
ATOM 1904 O O . SER A 1 264 ? 5.234 12.483 2.907 1.00 60.38 264 SER A O 1
ATOM 1906 N N . PHE A 1 265 ? 4.749 10.533 1.884 1.00 61.38 265 PHE A N 1
ATOM 1907 C CA . PHE A 1 265 ? 3.398 10.919 1.532 1.00 61.38 265 PHE A CA 1
ATOM 1908 C C . PHE A 1 265 ? 2.444 10.675 2.696 1.00 61.38 265 PHE A C 1
ATOM 1910 O O . PHE A 1 265 ? 2.269 9.544 3.149 1.00 61.38 265 PHE A O 1
ATOM 1917 N N . ALA A 1 266 ? 1.772 11.732 3.145 1.00 59.62 266 ALA A N 1
ATOM 1918 C CA . ALA A 1 266 ? 0.645 11.622 4.062 1.00 59.62 266 ALA A CA 1
ATOM 1919 C C . ALA A 1 266 ? -0.596 12.235 3.421 1.00 59.62 266 ALA A C 1
ATOM 1921 O O . ALA A 1 266 ? -0.556 13.366 2.940 1.00 59.62 266 ALA A O 1
ATOM 1922 N N . VAL A 1 267 ? -1.700 11.488 3.438 1.00 59.81 267 VAL A N 1
ATOM 1923 C CA . VAL A 1 267 ? -2.995 11.963 2.953 1.00 59.81 267 VAL A CA 1
ATOM 1924 C C . VAL A 1 267 ? -3.816 12.473 4.129 1.00 59.81 267 VAL A C 1
ATOM 1926 O O . VAL A 1 267 ? -4.192 11.698 5.011 1.00 59.81 267 VAL A O 1
ATOM 1929 N N . LEU A 1 268 ? -4.155 13.759 4.114 1.00 56.56 268 LEU A N 1
ATOM 1930 C CA . LEU A 1 268 ? -5.188 14.320 4.977 1.00 56.56 268 LEU A CA 1
ATOM 1931 C C . LEU A 1 268 ? -6.464 14.440 4.146 1.00 56.56 268 LEU A C 1
ATOM 1933 O O . LEU A 1 268 ? -6.524 15.195 3.180 1.00 56.56 268 LEU A O 1
ATOM 1937 N N . ARG A 1 269 ? -7.494 13.674 4.514 1.00 54.59 269 ARG A N 1
ATOM 1938 C CA . ARG A 1 269 ? -8.837 13.845 3.952 1.00 54.59 269 ARG A CA 1
ATOM 1939 C C . ARG A 1 269 ? -9.672 14.646 4.924 1.00 54.59 269 ARG A C 1
ATOM 1941 O O . ARG A 1 269 ? -9.963 14.168 6.024 1.00 54.59 269 ARG A O 1
ATOM 1948 N N . THR A 1 270 ? -10.084 15.837 4.520 1.00 45.34 270 THR A N 1
ATOM 1949 C CA . THR A 1 270 ? -11.143 16.548 5.230 1.00 45.34 270 THR A CA 1
ATOM 1950 C C . THR A 1 270 ? -12.461 15.835 4.930 1.00 45.34 270 THR A C 1
ATOM 1952 O O . THR A 1 270 ? -12.697 15.354 3.821 1.00 45.34 270 THR A O 1
ATOM 1955 N N . ARG A 1 271 ? -13.325 15.672 5.938 1.00 39.09 271 ARG A N 1
ATOM 1956 C CA . ARG A 1 271 ? -14.720 15.298 5.677 1.00 39.09 271 ARG A CA 1
ATOM 1957 C C . ARG A 1 271 ? -15.413 16.555 5.171 1.00 39.09 271 ARG A C 1
ATOM 1959 O O . ARG A 1 271 ? -15.513 17.494 5.960 1.00 39.09 271 ARG A O 1
ATOM 1966 N N . PRO A 1 272 ? -15.940 16.598 3.943 1.00 44.09 272 PRO A N 1
ATOM 1967 C CA . PRO A 1 272 ? -16.752 17.727 3.555 1.00 44.09 272 PRO A CA 1
ATOM 1968 C C . PRO A 1 272 ? -18.146 17.514 4.111 1.00 44.09 272 PRO A C 1
ATOM 1970 O O . PRO A 1 272 ? -18.760 16.456 3.944 1.00 44.09 272 PRO A O 1
ATOM 1973 N N . SER A 1 273 ? -18.679 18.564 4.706 1.00 36.84 273 SER A N 1
ATOM 1974 C CA . SER A 1 273 ? -20.108 18.821 4.754 1.00 36.84 273 SER A CA 1
ATOM 1975 C C . SER A 1 273 ? -20.652 19.042 3.328 1.00 36.84 273 SER A C 1
ATOM 1977 O O . SER A 1 273 ? -21.006 20.157 2.968 1.00 36.84 273 SER A O 1
ATOM 1979 N N . GLY A 1 274 ? -20.703 17.994 2.498 1.00 37.41 274 GLY A N 1
ATOM 1980 C CA . GLY A 1 274 ? -21.589 17.942 1.324 1.00 37.41 274 GLY A CA 1
ATOM 1981 C C . GLY A 1 274 ? -21.042 18.282 -0.074 1.00 37.41 274 GLY A C 1
ATOM 1982 O O . GLY A 1 274 ? -21.787 18.092 -1.030 1.00 37.41 274 GLY A O 1
ATOM 1983 N N . THR A 1 275 ? -19.787 18.696 -0.267 1.00 40.00 275 THR A N 1
ATOM 1984 C CA . THR A 1 275 ? -19.195 18.925 -1.613 1.00 40.00 275 THR A CA 1
ATOM 1985 C C . THR A 1 275 ? -17.863 18.192 -1.775 1.00 40.00 275 THR A C 1
ATOM 1987 O O . THR A 1 275 ? -17.235 17.861 -0.783 1.00 40.00 275 THR A O 1
ATOM 1990 N N . ALA A 1 276 ? -17.473 17.834 -3.005 1.00 42.62 276 ALA A N 1
ATOM 1991 C CA . ALA A 1 276 ? -16.356 16.925 -3.318 1.00 42.62 276 ALA A CA 1
ATOM 1992 C C . ALA A 1 276 ? -15.112 17.127 -2.426 1.00 42.62 276 ALA A C 1
ATOM 1994 O O . ALA A 1 276 ? -14.624 18.240 -2.279 1.00 42.62 276 ALA A O 1
ATOM 1995 N N . GLY A 1 277 ? -14.635 16.044 -1.804 1.00 50.91 277 GLY A N 1
ATOM 1996 C CA . GLY A 1 277 ? -13.581 16.119 -0.796 1.00 50.91 277 GLY A CA 1
ATOM 1997 C C . GLY A 1 277 ? -12.234 16.525 -1.359 1.00 50.91 277 GLY A C 1
ATOM 1998 O O . GLY A 1 277 ? -11.703 15.847 -2.234 1.00 50.91 277 GLY A O 1
ATOM 1999 N N . GLU A 1 278 ? -11.701 17.609 -0.810 1.00 51.97 278 GLU A N 1
ATOM 2000 C CA . GLU A 1 278 ? -10.324 18.038 -1.001 1.00 51.97 278 GLU A CA 1
ATOM 2001 C C . GLU A 1 278 ? -9.384 17.012 -0.349 1.00 51.97 278 GLU A C 1
ATOM 2003 O O . GLU A 1 278 ? -9.575 16.587 0.798 1.00 51.97 278 GLU A O 1
ATOM 2008 N N . GLU A 1 279 ? -8.379 16.573 -1.103 1.00 61.78 279 GLU A N 1
ATOM 2009 C CA . GLU A 1 279 ? -7.339 15.661 -0.629 1.00 61.78 279 GLU A CA 1
ATOM 2010 C C . GLU A 1 279 ? -6.032 16.447 -0.513 1.00 61.78 279 GLU A C 1
ATOM 2012 O O . GLU A 1 279 ? -5.525 16.964 -1.507 1.00 61.78 279 GLU A O 1
ATOM 2017 N N . PHE A 1 280 ? -5.488 16.552 0.699 1.00 59.75 280 PHE A N 1
ATOM 2018 C CA . PHE A 1 280 ? -4.196 17.194 0.930 1.00 59.75 280 PHE A CA 1
ATOM 2019 C C . PHE A 1 280 ? -3.130 16.114 1.028 1.00 59.75 280 PHE A C 1
ATOM 2021 O O . PHE A 1 280 ? -3.317 15.089 1.688 1.00 59.75 280 PHE A O 1
ATOM 2028 N N . VAL A 1 281 ? -1.998 16.373 0.395 1.00 64.19 281 VAL A N 1
ATOM 2029 C CA . VAL A 1 281 ? -0.852 15.482 0.331 1.00 64.19 281 VAL A CA 1
ATOM 2030 C C . VAL A 1 281 ? 0.361 16.238 0.833 1.00 64.19 281 VAL A C 1
ATOM 2032 O O . VAL A 1 281 ? 0.803 17.198 0.207 1.00 64.19 281 VAL A O 1
ATOM 2035 N N . LEU A 1 282 ? 0.923 15.798 1.952 1.00 63.59 282 LEU A N 1
ATOM 2036 C CA . LEU A 1 282 ? 2.260 16.222 2.354 1.00 63.59 282 LEU A CA 1
ATOM 2037 C C . LEU A 1 282 ? 3.277 15.384 1.585 1.00 63.59 282 LEU A C 1
ATOM 2039 O O . LEU A 1 282 ? 3.089 14.177 1.489 1.00 63.59 282 LEU A O 1
ATOM 2043 N N . VAL A 1 283 ? 4.302 16.013 1.020 1.00 60.62 283 VAL A N 1
ATOM 2044 C CA . VAL A 1 283 ? 5.270 15.346 0.134 1.00 60.62 283 VAL A CA 1
ATOM 2045 C C . VAL A 1 283 ? 6.628 15.139 0.812 1.00 60.62 283 VAL A C 1
ATOM 2047 O O . VAL A 1 283 ? 7.225 14.074 0.688 1.00 60.62 283 VAL A O 1
ATOM 2050 N N . ASP A 1 284 ? 7.126 16.144 1.528 1.00 60.97 284 ASP A N 1
ATOM 2051 C CA . ASP A 1 284 ? 8.506 16.183 2.047 1.00 60.97 284 ASP A CA 1
ATOM 2052 C C . ASP A 1 284 ? 8.632 16.978 3.366 1.00 60.97 284 ASP A C 1
ATOM 2054 O O . ASP A 1 284 ? 9.717 17.403 3.750 1.00 60.97 284 ASP A O 1
ATOM 2058 N N . GLY A 1 285 ? 7.515 17.214 4.062 1.00 62.28 285 GLY A N 1
ATOM 2059 C CA . GLY A 1 285 ? 7.482 18.000 5.301 1.00 62.28 285 GLY A CA 1
ATOM 2060 C C . GLY A 1 285 ? 7.476 19.521 5.109 1.00 62.28 285 GLY A C 1
ATOM 2061 O O . GLY A 1 285 ? 7.061 20.226 6.027 1.00 62.28 285 GLY A O 1
ATOM 2062 N N . THR A 1 286 ? 7.847 20.031 3.932 1.00 60.28 286 THR A N 1
ATOM 2063 C CA . THR A 1 286 ? 7.826 21.469 3.603 1.00 60.28 286 THR A CA 1
ATOM 2064 C C . THR A 1 286 ? 6.972 21.793 2.380 1.00 60.28 286 THR A C 1
ATOM 2066 O O . THR A 1 286 ? 6.739 22.955 2.089 1.00 60.28 286 THR A O 1
ATOM 2069 N N . THR A 1 287 ? 6.450 20.794 1.678 1.00 65.31 287 THR A N 1
ATOM 2070 C CA . THR A 1 287 ? 5.588 20.952 0.509 1.00 65.31 287 THR A CA 1
ATOM 2071 C C . THR A 1 287 ? 4.251 20.264 0.752 1.00 65.31 287 THR A C 1
ATOM 2073 O O . THR A 1 287 ? 4.189 19.048 0.963 1.00 65.31 287 THR A O 1
ATOM 2076 N N . LEU A 1 288 ? 3.171 21.037 0.634 1.00 68.19 288 LEU A N 1
ATOM 2077 C CA . LEU A 1 288 ? 1.810 20.523 0.524 1.00 68.19 288 LEU A CA 1
ATOM 2078 C C . LEU A 1 288 ? 1.330 20.574 -0.920 1.00 68.19 288 LEU A C 1
ATOM 2080 O O . LEU A 1 288 ? 1.533 21.554 -1.637 1.00 68.19 288 LEU A O 1
ATOM 2084 N N . VAL A 1 289 ? 0.651 19.514 -1.328 1.00 69.75 289 VAL A N 1
ATOM 2085 C CA . VAL A 1 289 ? -0.033 19.406 -2.609 1.00 69.75 289 VAL A CA 1
ATOM 2086 C C . VAL A 1 289 ? -1.510 19.173 -2.334 1.00 69.75 289 VAL A C 1
ATOM 2088 O O . VAL A 1 289 ? -1.879 18.244 -1.623 1.00 69.75 289 VAL A O 1
ATOM 2091 N N . PHE A 1 290 ? -2.359 20.015 -2.899 1.00 67.62 290 PHE A N 1
ATOM 2092 C CA . PHE A 1 290 ? -3.803 19.960 -2.758 1.00 67.62 290 PHE A CA 1
ATOM 2093 C C . PHE A 1 290 ? -4.369 19.364 -4.035 1.00 67.62 290 PHE A C 1
ATOM 2095 O O . PHE A 1 290 ? -3.980 19.762 -5.134 1.00 67.62 290 PHE A O 1
ATOM 2102 N N . SER A 1 291 ? -5.297 18.427 -3.896 1.00 66.88 291 SER A N 1
ATOM 2103 C CA . SER A 1 291 ? -6.143 17.980 -4.990 1.00 66.88 291 SER A CA 1
ATOM 2104 C C . SER A 1 291 ? -7.577 18.415 -4.738 1.00 66.88 291 SER A C 1
ATOM 2106 O O . SER A 1 291 ? -8.213 17.953 -3.792 1.00 66.88 291 SER A O 1
ATOM 2108 N N . ASP A 1 292 ? -8.112 19.238 -5.638 1.00 63.47 292 ASP A N 1
ATOM 2109 C CA . ASP A 1 292 ? -9.551 19.544 -5.723 1.00 63.47 292 ASP A CA 1
ATOM 2110 C C . ASP A 1 292 ? -10.329 18.438 -6.480 1.00 63.47 292 ASP A C 1
ATOM 2112 O O . ASP A 1 292 ? -11.498 18.577 -6.845 1.00 63.47 292 ASP A O 1
ATOM 2116 N N . GLY A 1 293 ? -9.658 17.320 -6.785 1.00 63.19 293 GLY A N 1
ATOM 2117 C CA . GLY A 1 293 ? -10.191 16.243 -7.605 1.00 63.19 293 GLY A CA 1
ATOM 2118 C C . GLY A 1 293 ? -10.201 16.544 -9.106 1.00 63.19 293 GLY A C 1
ATOM 2119 O O . GLY A 1 293 ? -10.710 15.738 -9.881 1.00 63.19 293 GLY A O 1
ATOM 2120 N N . THR A 1 294 ? -9.663 17.656 -9.578 1.00 63.09 294 THR A N 1
ATOM 2121 C CA . THR A 1 294 ? -9.542 18.001 -11.005 1.00 63.09 294 THR A CA 1
ATOM 2122 C C . THR A 1 294 ? -8.185 18.583 -11.371 1.00 63.09 294 THR A C 1
ATOM 2124 O O . THR A 1 294 ? -7.789 18.471 -12.533 1.00 63.09 294 THR A O 1
ATOM 2127 N N . SER A 1 295 ? -7.469 19.119 -10.391 1.00 65.56 295 SER A N 1
ATOM 2128 C CA . SER A 1 295 ? -6.155 19.721 -10.499 1.00 65.56 295 SER A CA 1
ATOM 2129 C C . SER A 1 295 ? -5.306 19.377 -9.268 1.00 65.56 295 SER A C 1
ATOM 2131 O O . SER A 1 295 ? -5.806 18.857 -8.267 1.00 65.56 295 SER A O 1
ATOM 2133 N N . LEU A 1 296 ? -3.999 19.629 -9.375 1.00 72.19 296 LEU A N 1
ATOM 2134 C CA . LEU A 1 296 ? -3.073 19.600 -8.247 1.00 72.19 296 LEU A CA 1
ATOM 2135 C C . LEU A 1 296 ? -2.451 20.988 -8.097 1.00 72.19 296 LEU A C 1
ATOM 2137 O O . LEU A 1 296 ? -1.757 21.435 -9.021 1.00 72.19 296 LEU A O 1
ATOM 2141 N N . THR A 1 297 ? -2.674 21.635 -6.955 1.00 70.81 297 THR A N 1
ATOM 2142 C CA . THR A 1 297 ? -2.051 22.910 -6.573 1.00 70.81 297 THR A CA 1
ATOM 2143 C C . THR A 1 297 ? -1.015 22.676 -5.478 1.00 70.81 297 THR A C 1
ATOM 2145 O O . THR A 1 297 ? -1.114 21.732 -4.700 1.00 70.81 297 THR A O 1
ATOM 2148 N N . ARG A 1 298 ? 0.045 23.484 -5.460 1.00 71.81 298 ARG A N 1
ATOM 2149 C CA . ARG A 1 298 ? 1.182 23.327 -4.545 1.00 71.81 298 ARG A CA 1
ATOM 2150 C C . ARG A 1 298 ? 1.274 24.537 -3.627 1.00 71.81 298 ARG A C 1
ATOM 2152 O O . ARG A 1 298 ? 1.146 25.663 -4.099 1.00 71.81 298 ARG A O 1
ATOM 2159 N N . THR A 1 299 ? 1.605 24.294 -2.365 1.00 70.69 299 THR A N 1
ATOM 2160 C CA . THR A 1 299 ? 1.979 25.328 -1.398 1.00 70.69 299 THR A CA 1
ATOM 2161 C C . THR A 1 299 ? 3.298 24.948 -0.738 1.00 70.69 299 THR A C 1
ATOM 2163 O O . THR A 1 299 ? 3.445 23.844 -0.209 1.00 70.69 299 THR A O 1
ATOM 2166 N N . ASP A 1 300 ? 4.262 25.862 -0.805 1.00 69.38 300 ASP A N 1
ATOM 2167 C CA . ASP A 1 300 ? 5.523 25.772 -0.073 1.00 69.38 300 ASP A CA 1
ATOM 2168 C C . ASP A 1 300 ? 5.301 26.273 1.359 1.00 69.38 300 ASP A C 1
ATOM 2170 O O . ASP A 1 300 ? 4.739 27.345 1.578 1.00 69.38 300 ASP A O 1
ATOM 2174 N N . LEU A 1 301 ? 5.704 25.462 2.325 1.00 64.44 301 LEU A N 1
ATOM 2175 C CA . LEU A 1 301 ? 5.609 25.716 3.756 1.00 64.44 301 LEU A CA 1
ATOM 2176 C C . LEU A 1 301 ? 6.952 26.123 4.361 1.00 64.44 301 LEU A C 1
ATOM 2178 O O . LEU A 1 301 ? 7.039 26.275 5.580 1.00 64.44 301 LEU A O 1
ATOM 2182 N N . THR A 1 302 ? 8.003 26.297 3.559 1.00 66.94 302 THR A N 1
ATOM 2183 C CA . THR A 1 302 ? 9.318 26.729 4.040 1.00 66.94 302 THR A CA 1
ATOM 2184 C C . THR A 1 302 ? 9.187 28.027 4.844 1.00 66.94 302 THR A C 1
ATOM 2186 O O . THR A 1 302 ? 8.670 29.029 4.360 1.00 66.94 302 THR A O 1
ATOM 2189 N N . GLY A 1 303 ? 9.626 28.003 6.106 1.00 59.44 303 GLY A N 1
ATOM 2190 C CA . GLY A 1 303 ? 9.504 29.143 7.024 1.00 59.44 303 GLY A CA 1
ATOM 2191 C C . GLY A 1 303 ? 8.145 29.286 7.723 1.00 59.44 303 GLY A C 1
ATOM 2192 O O . GLY A 1 303 ? 7.989 30.188 8.543 1.00 59.44 303 GLY A O 1
ATOM 2193 N N . THR A 1 304 ? 7.180 28.396 7.468 1.00 58.88 304 THR A N 1
ATOM 2194 C CA . THR A 1 304 ? 5.915 28.352 8.216 1.00 58.88 304 THR A CA 1
ATOM 2195 C C . THR A 1 304 ? 6.167 27.706 9.583 1.00 58.88 304 THR A C 1
ATOM 2197 O O . THR A 1 304 ? 6.607 26.554 9.631 1.00 58.88 304 THR A O 1
ATOM 2200 N N . PRO A 1 305 ? 5.915 28.396 10.714 1.00 51.66 305 PRO A N 1
ATOM 2201 C CA . PRO A 1 305 ? 6.071 27.787 12.030 1.00 51.66 305 PRO A CA 1
ATOM 2202 C C . PRO A 1 305 ? 5.149 26.568 12.166 1.00 51.66 305 PRO A C 1
ATOM 2204 O O . PRO A 1 305 ? 4.040 26.571 11.633 1.00 51.66 305 PRO A O 1
ATOM 2207 N N . ALA A 1 306 ? 5.570 25.539 12.910 1.00 44.44 306 ALA A N 1
ATOM 2208 C CA . ALA A 1 306 ? 4.778 24.316 13.112 1.00 44.44 306 ALA A CA 1
ATOM 2209 C C . ALA A 1 306 ? 3.360 24.602 13.656 1.00 44.44 306 ALA A C 1
ATOM 2211 O O . ALA A 1 306 ? 2.410 23.881 13.355 1.00 44.44 306 ALA A O 1
ATOM 2212 N N . ASP A 1 307 ? 3.213 25.701 14.396 1.00 43.31 307 ASP A N 1
ATOM 2213 C CA . ASP A 1 307 ? 1.957 26.200 14.958 1.00 43.31 307 ASP A CA 1
ATOM 2214 C C . ASP A 1 307 ? 1.070 26.900 13.901 1.00 43.31 307 ASP A C 1
ATOM 2216 O O . ASP A 1 307 ? -0.148 26.977 14.055 1.00 43.31 307 ASP A O 1
ATOM 2220 N N . GLY A 1 308 ? 1.676 27.385 12.811 1.00 40.88 308 GLY A N 1
ATOM 2221 C CA . GLY A 1 308 ? 1.035 28.029 11.658 1.00 40.88 308 GLY A CA 1
ATOM 2222 C C . GLY A 1 308 ? 0.468 27.050 10.624 1.00 40.88 308 GLY A C 1
ATOM 2223 O O . GLY A 1 308 ? -0.376 27.434 9.820 1.00 40.88 308 GLY A O 1
ATOM 2224 N N . LEU A 1 309 ? 0.823 25.760 10.704 1.00 44.69 309 LEU A N 1
ATOM 2225 C CA . LEU A 1 309 ? 0.151 24.682 9.956 1.00 44.69 309 LEU A CA 1
ATOM 2226 C C . LEU A 1 309 ? -1.313 24.476 10.402 1.00 44.69 309 LEU A C 1
ATOM 2228 O O . LEU A 1 309 ? -2.054 23.713 9.785 1.00 44.69 309 LEU A O 1
ATOM 2232 N N . GLY A 1 310 ? -1.740 25.152 11.477 1.00 39.53 310 GLY A N 1
ATOM 2233 C CA . GLY A 1 310 ? -3.106 25.132 11.996 1.00 39.53 310 GLY A CA 1
ATOM 2234 C C . GLY A 1 310 ? -4.153 25.770 11.073 1.00 39.53 310 GLY A C 1
ATOM 2235 O O . GLY A 1 310 ? -5.335 25.504 11.237 1.00 39.53 310 GLY A O 1
ATOM 2236 N N . ALA A 1 311 ? -3.762 26.557 10.070 1.00 42.44 311 ALA A N 1
ATOM 2237 C CA . ALA A 1 311 ? -4.702 27.208 9.155 1.00 42.44 311 ALA A CA 1
ATOM 2238 C C . ALA A 1 311 ? -4.340 26.942 7.688 1.00 42.44 311 ALA A C 1
ATOM 2240 O O . ALA A 1 311 ? -4.146 27.864 6.903 1.00 42.44 311 ALA A O 1
ATOM 2241 N N . LEU A 1 312 ? -4.236 25.670 7.303 1.00 47.19 312 LEU A N 1
ATOM 2242 C CA . LEU A 1 312 ? -4.120 25.288 5.894 1.00 47.19 312 LEU A CA 1
ATOM 2243 C C . LEU A 1 312 ? -5.501 25.378 5.231 1.00 47.19 312 LEU A C 1
ATOM 2245 O O . LEU A 1 312 ? -6.170 24.369 5.019 1.00 47.19 312 LEU A O 1
ATOM 2249 N N . ALA A 1 313 ? -5.953 26.600 4.960 1.00 42.81 313 ALA A N 1
ATOM 2250 C CA . ALA A 1 313 ? -7.053 26.829 4.033 1.00 42.81 313 ALA A CA 1
ATOM 2251 C C . ALA A 1 313 ? -6.533 26.644 2.594 1.00 42.81 313 ALA A C 1
ATOM 2253 O O . ALA A 1 313 ? -5.375 26.990 2.329 1.00 42.81 313 ALA A O 1
ATOM 2254 N N . PRO A 1 314 ? -7.338 26.098 1.662 1.00 41.09 314 PRO A N 1
ATOM 2255 C CA . PRO A 1 314 ? -6.965 26.096 0.253 1.00 41.09 314 PRO A CA 1
ATOM 2256 C C . PRO A 1 314 ? -6.660 27.535 -0.200 1.00 41.09 314 PRO A C 1
ATOM 2258 O O . PRO A 1 314 ? -7.268 28.478 0.322 1.00 41.09 314 PRO A O 1
ATOM 2261 N N . PRO A 1 315 ? -5.719 27.739 -1.142 1.00 39.84 315 PRO A N 1
ATOM 2262 C CA . PRO A 1 315 ? -5.531 29.054 -1.741 1.00 39.84 315 PRO A CA 1
ATOM 2263 C C . PRO A 1 315 ? -6.881 29.551 -2.273 1.00 39.84 315 PRO A C 1
ATOM 2265 O O . PRO A 1 315 ? -7.615 28.785 -2.899 1.00 39.84 315 PRO A O 1
ATOM 2268 N N . ALA A 1 316 ? -7.230 30.805 -1.969 1.00 40.06 316 ALA A N 1
ATOM 2269 C CA . ALA A 1 316 ? -8.460 31.409 -2.466 1.00 40.06 316 ALA A CA 1
ATOM 2270 C C . ALA A 1 316 ? -8.489 31.313 -4.002 1.00 40.06 316 ALA A C 1
ATOM 2272 O O . ALA A 1 316 ? -7.481 31.610 -4.648 1.00 40.06 316 ALA A O 1
ATOM 2273 N N . ALA A 1 317 ? -9.616 30.831 -4.535 1.00 39.16 317 ALA A N 1
ATOM 2274 C CA . ALA A 1 317 ? -9.856 30.669 -5.968 1.00 39.16 317 ALA A CA 1
ATOM 2275 C C . ALA A 1 317 ? -9.819 32.006 -6.721 1.00 39.16 317 ALA A C 1
ATOM 2277 O O . ALA A 1 317 ? -10.279 33.018 -6.142 1.00 39.16 317 ALA A O 1
#

Foldseek 3Di:
DKDFDADVLATDPVPIDDQDDDDVVKPKQLDWEWAVDPFTWIWIWIPPDQQTWIWTWGQDPVRHTDDTDIDGDVPVQRDFDSHGQQCWQNEWEYEHQKIKTWRQQGDPDGSLTKIKIWGADPPRDIHIDIDGDVDVVRHDDRDHQQRWRLYWYDYDQKIWIKTLDDDDPRGQQIKIWIWGWDDDPPHIDIHTADIDGCPPALRDDDRDQHGWQNYWYWAQAAAVWIFIFTDGQRDQATKTPTSDNDPVRGIDHPHDQDNGDDWDWDWDWDDDPPDQIKIWIRTRVQKIWIDPSHHIDIDGNVVPPPVNSSHPDPPDD